Protein AF-A0A7J2HNH9-F1 (afdb_monomer_lite)

Foldseek 3Di:
DVVVVVVVVVVVVLVVLLVDQKAQEFEPVVRDTFFIFDDWDWDQDPVLRDTFIKTWGAGPVRHIDIATQWDQDPPPRDIDGQFQDDDSHYTYGQAQDPDRPPRDPVRGDHDDDPVNVVVVVVVVVVVVVVVVVVVVVVVVVVVVVVVVVVVVVVVVVVVVVVVVVVVVVVVVVVVVVVVVVVVVVVVVVVVVVVVVVVVVVVVVVVVVVVVVVVVVVVVDDPVVVVVVVVVVVVVVVVVCVVVVNPPDDDDDDPVNVVVVVVVVVVVVVVVVVVVVVPD

pLDDT: mean 80.73, std 14.35, range [42.94, 97.19]

Sequence (279 aa):
MKEIKFILSAVNTLKKLSQSPYYIFVRARGLEVVGIATKIEQRYDPGWGIMRQWVKGITLDGEKFEEPLDRKNKRTAELEDLVQMKNDLIIVTARNSSDPDDDNDENFQYFMNPYQANEIKQQIDTVKEKDRIIHDLKKRYESAIKQRDMYYMEAESVKSELNALREKVINLSERLAEQTQRAEDYKRQLKELQIHIVREESKLDEKLKTAQQLGTLEGKDSADIIIEASKKQIEARRELDKLGLGGLTAYATKEDLERLKEEIVSALKGREKEEEESE

Radius of gyration: 75.26 Å; chains: 1; bounding box: 150×76×162 Å

Structure (mmCIF, N/CA/C/O backbone):
data_AF-A0A7J2HNH9-F1
#
_entry.id   AF-A0A7J2HNH9-F1
#
loop_
_atom_site.group_PDB
_atom_site.id
_atom_site.type_symbol
_atom_site.label_atom_id
_atom_site.label_alt_id
_atom_site.label_comp_id
_atom_site.label_asym_id
_atom_site.label_entity_id
_atom_site.label_seq_id
_atom_site.pdbx_PDB_ins_code
_atom_site.Cartn_x
_atom_site.Cartn_y
_atom_site.Cartn_z
_atom_site.occupancy
_atom_site.B_iso_or_equiv
_atom_site.auth_seq_id
_atom_site.auth_comp_id
_atom_site.auth_asym_id
_atom_site.auth_atom_id
_atom_site.pdbx_PDB_model_num
ATOM 1 N N . MET A 1 1 ? -45.193 -25.649 48.628 1.00 59.00 1 MET A N 1
ATOM 2 C CA . MET A 1 1 ? -45.937 -24.595 49.374 1.00 59.00 1 MET A CA 1
ATOM 3 C C . MET A 1 1 ? -45.043 -23.515 49.996 1.00 59.00 1 MET A C 1
ATOM 5 O O . MET A 1 1 ? -45.391 -22.351 49.857 1.00 59.00 1 MET A O 1
ATOM 9 N N . LYS A 1 2 ? -43.923 -23.840 50.670 1.00 72.25 2 LYS A N 1
ATOM 10 C CA . LYS A 1 2 ? -43.007 -22.827 51.249 1.00 72.25 2 LYS A CA 1
ATOM 11 C C . LYS A 1 2 ? -42.324 -21.947 50.188 1.00 72.25 2 LYS A C 1
ATOM 13 O O . LYS A 1 2 ? -42.315 -20.734 50.337 1.00 72.25 2 LYS A O 1
ATOM 18 N N . GLU A 1 3 ? -41.861 -22.542 49.092 1.00 75.81 3 GLU A N 1
ATOM 19 C CA . GLU A 1 3 ? -41.221 -21.825 47.973 1.00 75.81 3 GLU A CA 1
ATOM 20 C C . GLU A 1 3 ? -42.186 -20.868 47.264 1.00 75.81 3 GLU A C 1
ATOM 22 O O . GLU A 1 3 ? -41.861 -19.712 47.036 1.00 75.81 3 GLU A O 1
ATOM 27 N N . ILE A 1 4 ? -43.422 -21.307 47.011 1.00 78.94 4 ILE A N 1
ATOM 28 C CA . ILE A 1 4 ? -44.467 -20.464 46.408 1.00 78.94 4 ILE A CA 1
ATOM 29 C C . ILE A 1 4 ? -44.796 -19.268 47.317 1.00 78.94 4 ILE A C 1
ATOM 31 O O . ILE A 1 4 ? -44.939 -18.148 46.833 1.00 78.94 4 ILE A O 1
ATOM 35 N N . LYS A 1 5 ? -44.864 -19.475 48.641 1.00 79.94 5 LYS A N 1
ATOM 36 C CA . LYS A 1 5 ? -45.049 -18.378 49.608 1.00 79.94 5 LYS A CA 1
ATOM 37 C C . LYS A 1 5 ? -43.866 -17.407 49.610 1.00 79.94 5 LYS A C 1
ATOM 39 O O . LYS A 1 5 ? -44.090 -16.203 49.674 1.00 79.94 5 LYS A O 1
ATOM 44 N N . PHE A 1 6 ? -42.637 -17.913 49.511 1.00 83.81 6 PHE A N 1
ATOM 45 C CA . PHE A 1 6 ? -41.436 -17.085 49.408 1.00 83.81 6 PHE A CA 1
ATOM 46 C C . PHE A 1 6 ? -41.441 -16.237 48.130 1.00 83.81 6 PHE A C 1
ATOM 48 O O . PHE A 1 6 ? -41.283 -15.023 48.212 1.00 83.81 6 PHE A O 1
ATOM 55 N N . ILE A 1 7 ? -41.724 -16.842 46.972 1.00 82.31 7 ILE A N 1
ATOM 56 C CA . ILE A 1 7 ? -41.803 -16.140 45.681 1.00 82.31 7 ILE A CA 1
ATOM 57 C C . ILE A 1 7 ? -42.887 -15.056 45.715 1.00 82.31 7 ILE A C 1
ATOM 59 O O . ILE A 1 7 ? -42.626 -13.912 45.354 1.00 82.31 7 ILE A O 1
ATOM 63 N N . LEU A 1 8 ? -44.090 -15.375 46.202 1.00 82.94 8 LEU A N 1
ATOM 64 C CA . LEU A 1 8 ? -45.181 -14.399 46.313 1.00 82.94 8 LEU A CA 1
ATOM 65 C C . LEU A 1 8 ? -44.839 -13.250 47.272 1.00 82.94 8 LEU A C 1
ATOM 67 O O . LEU A 1 8 ? -45.171 -12.097 46.997 1.00 82.94 8 LEU A O 1
ATOM 71 N N . SER A 1 9 ? -44.148 -13.548 48.376 1.00 84.25 9 SER A N 1
ATOM 72 C CA . SER A 1 9 ? -43.649 -12.527 49.299 1.00 84.25 9 SER A CA 1
ATOM 73 C C . SER A 1 9 ? -42.610 -11.631 48.627 1.00 84.25 9 SER A C 1
ATOM 75 O O . SER A 1 9 ? -42.719 -10.413 48.721 1.00 84.25 9 SER A O 1
ATOM 77 N N . ALA A 1 10 ? -41.641 -12.209 47.913 1.00 79.69 10 ALA A N 1
ATOM 78 C CA . ALA A 1 10 ? -40.601 -11.466 47.208 1.00 79.69 10 ALA A CA 1
ATOM 79 C C . ALA A 1 10 ? -41.191 -10.545 46.130 1.00 79.69 10 ALA A C 1
ATOM 81 O O . ALA A 1 10 ? -40.852 -9.367 46.079 1.00 79.69 10 ALA A O 1
ATOM 82 N N . VAL A 1 11 ? -42.145 -11.037 45.331 1.00 83.38 11 VAL A N 1
ATOM 83 C CA . VAL A 1 11 ? -42.846 -10.234 44.314 1.00 83.38 11 VAL A CA 1
ATOM 84 C C . VAL A 1 11 ? -43.593 -9.059 44.946 1.00 83.38 11 VAL A C 1
ATOM 86 O O . VAL A 1 11 ? -43.524 -7.940 44.438 1.00 83.38 11 VAL A O 1
ATOM 89 N N . ASN A 1 12 ? -44.287 -9.280 46.065 1.00 83.75 12 ASN A N 1
ATOM 90 C CA . ASN A 1 12 ? -44.980 -8.203 46.773 1.00 83.75 12 ASN A CA 1
ATOM 91 C C . ASN A 1 12 ? -44.008 -7.169 47.352 1.00 83.75 12 ASN A C 1
ATOM 93 O O . ASN A 1 12 ? -44.298 -5.975 47.300 1.00 83.75 12 ASN A O 1
ATOM 97 N N . THR A 1 13 ? -42.860 -7.600 47.877 1.00 80.75 13 THR A N 1
ATOM 98 C CA . THR A 1 13 ? -41.818 -6.688 48.362 1.00 80.75 13 THR A CA 1
ATOM 99 C C . THR A 1 13 ? -41.221 -5.874 47.216 1.00 80.75 13 THR A C 1
ATOM 101 O O . THR A 1 13 ? -41.136 -4.657 47.333 1.00 80.75 13 THR A O 1
ATOM 104 N N . LEU A 1 14 ? -40.900 -6.503 46.081 1.00 77.50 14 LEU A N 1
ATOM 105 C CA . LEU A 1 14 ? -40.363 -5.819 44.898 1.00 77.50 14 LEU A CA 1
ATOM 106 C C . LEU A 1 14 ? -41.346 -4.787 44.328 1.00 77.50 14 LEU A C 1
ATOM 108 O O . LEU A 1 14 ? -40.932 -3.681 43.999 1.00 77.50 14 LEU A O 1
ATOM 112 N N . LYS A 1 15 ? -42.650 -5.098 44.289 1.00 80.00 15 LYS A N 1
ATOM 113 C CA . LYS A 1 15 ? -43.696 -4.141 43.877 1.00 80.00 15 LYS A CA 1
ATOM 114 C C . LYS A 1 15 ? -43.817 -2.934 44.806 1.00 80.00 15 LYS A C 1
ATOM 116 O O . LYS A 1 15 ? -44.136 -1.841 44.354 1.00 80.00 15 LYS A O 1
ATOM 121 N N . LYS A 1 16 ? -43.603 -3.123 46.110 1.00 79.75 16 LYS A N 1
ATOM 122 C CA . LYS A 1 16 ? -43.562 -2.004 47.065 1.00 79.75 16 LYS A CA 1
ATOM 123 C C . LYS A 1 16 ? -42.291 -1.179 46.885 1.00 79.75 16 LYS A C 1
ATOM 125 O O . LYS A 1 16 ? -42.339 0.041 46.984 1.00 79.75 16 LYS A O 1
ATOM 130 N N . LEU A 1 17 ? -41.173 -1.838 46.589 1.00 76.00 17 LEU A N 1
ATOM 131 C CA . LEU A 1 17 ? -39.888 -1.182 46.375 1.00 76.00 17 LEU A CA 1
ATOM 132 C C . LEU A 1 17 ? -39.874 -0.364 45.074 1.00 76.00 17 LEU A C 1
ATOM 134 O O . LEU A 1 17 ? -39.341 0.737 45.075 1.00 76.00 17 LEU A O 1
ATOM 138 N N . SER A 1 18 ? -40.555 -0.815 44.016 1.00 72.81 18 SER A N 1
ATOM 139 C CA . SER A 1 18 ? -40.696 -0.054 42.760 1.00 72.81 18 SER A CA 1
ATOM 140 C C . SER A 1 18 ? -41.560 1.206 42.894 1.00 72.81 18 SER A C 1
ATOM 142 O O . SER A 1 18 ? -41.605 2.020 41.985 1.00 72.81 18 SER A O 1
ATOM 144 N N . GLN A 1 19 ? -42.300 1.349 43.998 1.00 78.69 19 GLN A N 1
ATOM 145 C CA . GLN A 1 19 ? -43.045 2.568 44.340 1.00 78.69 19 GLN A CA 1
ATOM 146 C C . GLN A 1 19 ? -42.260 3.474 45.302 1.00 78.69 19 GLN A C 1
ATOM 148 O O . GLN A 1 19 ? -42.723 4.560 45.647 1.00 78.69 19 GLN A O 1
ATOM 153 N N . SER A 1 20 ? -41.099 3.016 45.772 1.00 77.00 20 SER A N 1
ATOM 154 C CA . SER A 1 20 ? -40.226 3.764 46.668 1.00 77.00 20 SER A CA 1
ATOM 155 C C . SER A 1 20 ? -39.256 4.638 45.862 1.00 77.00 20 SER A C 1
ATOM 157 O O . SER A 1 20 ? -38.949 4.312 44.720 1.00 77.00 20 SER A O 1
ATOM 159 N N . PRO A 1 21 ? -38.729 5.735 46.433 1.00 81.56 21 PRO A N 1
ATOM 160 C CA . PRO A 1 21 ? -37.753 6.589 45.749 1.00 81.56 21 PRO A CA 1
ATOM 161 C C . PRO A 1 21 ? -36.351 5.956 45.650 1.00 81.56 21 PRO A C 1
ATOM 163 O O . PRO A 1 21 ? -35.397 6.636 45.272 1.00 81.56 21 PRO A O 1
ATOM 166 N N . TYR A 1 22 ? -36.206 4.691 46.049 1.00 88.25 22 TYR A N 1
ATOM 167 C CA . TYR A 1 22 ? -34.937 3.987 46.152 1.00 88.25 22 TYR A CA 1
ATOM 168 C C . TYR A 1 22 ? -34.729 3.046 44.973 1.00 88.25 22 TYR A C 1
ATOM 170 O O . TYR A 1 22 ? -35.667 2.404 44.509 1.00 88.25 22 TYR A O 1
ATOM 178 N N . TYR A 1 23 ? -33.475 2.913 44.548 1.00 90.25 23 TYR A N 1
ATOM 179 C CA . TYR A 1 23 ? -33.098 2.027 43.451 1.00 90.25 23 TYR A CA 1
ATOM 180 C C . TYR A 1 23 ? -32.204 0.904 43.965 1.00 90.25 23 TYR A C 1
ATOM 182 O O . TYR A 1 23 ? -31.315 1.128 44.783 1.00 90.25 23 TYR A O 1
ATOM 190 N N . ILE A 1 24 ? -32.397 -0.305 43.456 1.00 90.50 24 ILE A N 1
ATOM 191 C CA . ILE A 1 24 ? -31.439 -1.395 43.601 1.00 90.50 24 ILE A CA 1
ATOM 192 C C . ILE A 1 24 ? -30.253 -1.068 42.698 1.00 90.50 24 ILE A C 1
ATOM 194 O O . ILE A 1 24 ? -30.411 -0.859 41.495 1.00 90.50 24 ILE A O 1
ATOM 198 N N . PHE A 1 25 ? -29.070 -1.004 43.287 1.00 91.38 25 PHE A N 1
ATOM 199 C CA . PHE A 1 25 ? -27.841 -0.685 42.585 1.00 91.38 25 PHE A CA 1
ATOM 200 C C . PHE A 1 25 ? -27.118 -1.978 42.207 1.00 91.38 25 PHE A C 1
ATOM 202 O O . PHE A 1 25 ? -26.802 -2.796 43.075 1.00 91.38 25 PHE A O 1
ATOM 209 N N . VAL A 1 26 ? -26.914 -2.184 40.907 1.00 91.12 26 VAL A N 1
ATOM 210 C CA . VAL A 1 26 ? -26.451 -3.449 40.325 1.00 91.12 26 VAL A CA 1
ATOM 211 C C . VAL A 1 26 ? -25.257 -3.204 39.408 1.00 91.12 26 VAL A C 1
ATOM 213 O O . VAL A 1 26 ? -25.264 -2.268 38.611 1.00 91.12 26 VAL A O 1
ATOM 216 N N . ARG A 1 27 ? -24.253 -4.080 39.468 1.00 89.56 27 ARG A N 1
ATOM 217 C CA . ARG A 1 27 ? -23.140 -4.101 38.510 1.00 89.56 27 ARG A CA 1
ATOM 218 C C . ARG A 1 27 ? -23.468 -4.974 37.312 1.00 89.56 27 ARG A C 1
ATOM 220 O O . ARG A 1 27 ? -24.065 -6.041 37.445 1.00 89.56 27 ARG A O 1
ATOM 227 N N . ALA A 1 28 ? -23.042 -4.545 36.131 1.00 85.25 28 ALA A N 1
ATOM 228 C CA . ALA A 1 28 ? -23.272 -5.274 34.890 1.00 85.25 28 ALA A CA 1
ATOM 229 C C . ALA A 1 28 ? -22.644 -6.674 34.893 1.00 85.25 28 ALA A C 1
ATOM 231 O O . ALA A 1 28 ? -23.275 -7.644 34.463 1.00 85.25 28 ALA A O 1
ATOM 232 N N . ARG A 1 29 ? -21.420 -6.809 35.410 1.00 82.06 29 ARG A N 1
ATOM 233 C CA . ARG A 1 29 ? -20.739 -8.102 35.480 1.00 82.06 29 ARG A CA 1
ATOM 234 C C . ARG A 1 29 ? -21.381 -8.994 36.535 1.00 82.06 29 ARG A C 1
ATOM 236 O O . ARG A 1 29 ? -21.393 -8.680 37.717 1.00 82.06 29 ARG A O 1
ATOM 243 N N . GLY A 1 30 ? -21.916 -10.128 36.087 1.00 76.44 30 GLY A N 1
ATOM 244 C CA . GLY A 1 30 ? -22.550 -11.115 36.964 1.00 76.44 30 GLY A CA 1
ATOM 245 C C . GLY A 1 30 ? -23.898 -10.687 37.555 1.00 76.44 30 GLY A C 1
ATOM 246 O O . GLY A 1 30 ? -24.460 -11.463 38.322 1.00 76.44 30 GLY A O 1
ATOM 247 N N . LEU A 1 31 ? -24.426 -9.508 37.185 1.00 84.56 31 LEU A N 1
ATOM 248 C CA . LEU A 1 31 ? -25.644 -8.922 37.765 1.00 84.56 31 LEU A CA 1
ATOM 249 C C . LEU A 1 31 ? -25.586 -8.856 39.300 1.00 84.56 31 LEU A C 1
ATOM 251 O O . LEU A 1 31 ? -26.561 -9.152 39.993 1.00 84.56 31 LEU A O 1
ATOM 255 N N . GLU A 1 32 ? -24.417 -8.491 39.826 1.00 86.75 32 GLU A N 1
ATOM 256 C CA . GLU A 1 32 ? -24.170 -8.426 41.261 1.00 86.75 32 GLU A CA 1
ATOM 257 C C . GLU A 1 32 ? -24.916 -7.244 41.888 1.00 86.75 32 GLU A C 1
ATOM 259 O O . GLU A 1 32 ? -24.794 -6.098 41.446 1.00 86.75 32 GLU A O 1
ATOM 264 N N . VAL A 1 33 ? -25.689 -7.520 42.938 1.00 88.88 33 VAL A N 1
ATOM 265 C CA . VAL A 1 33 ? -26.386 -6.487 43.706 1.00 88.88 33 VAL A CA 1
ATOM 266 C C . VAL A 1 33 ? -25.413 -5.890 44.715 1.00 88.88 33 VAL A C 1
ATOM 268 O O . VAL A 1 33 ? -24.977 -6.572 45.634 1.00 88.88 33 VAL A O 1
ATOM 271 N N . VAL A 1 34 ? -25.116 -4.603 44.569 1.00 88.25 34 VAL A N 1
ATOM 272 C CA . VAL A 1 34 ? -24.220 -3.871 45.477 1.00 88.25 34 VAL A CA 1
ATOM 273 C C . VAL A 1 34 ? -24.977 -3.407 46.717 1.00 88.25 34 VAL A C 1
ATOM 275 O O . VAL A 1 34 ? -24.480 -3.486 47.840 1.00 88.25 34 VAL A O 1
ATOM 278 N N . GLY A 1 35 ? -26.200 -2.913 46.524 1.00 90.62 35 GLY A N 1
ATOM 279 C CA . GLY A 1 35 ? -26.992 -2.352 47.608 1.00 90.62 35 GLY A CA 1
ATOM 280 C C . GLY A 1 35 ? -28.189 -1.548 47.128 1.00 90.62 35 GLY A C 1
ATOM 281 O O . GLY A 1 35 ? -28.672 -1.708 46.007 1.00 90.62 35 GLY A O 1
ATOM 282 N N . ILE A 1 36 ? -28.672 -0.669 48.000 1.00 91.25 36 ILE A N 1
ATOM 283 C CA . ILE A 1 36 ? -29.803 0.221 47.748 1.00 91.25 36 ILE A CA 1
ATOM 284 C C . ILE A 1 36 ? -29.281 1.652 47.630 1.00 91.25 36 ILE A C 1
ATOM 286 O O . ILE A 1 36 ? -28.789 2.232 48.600 1.00 91.25 36 ILE A O 1
ATOM 290 N N . ALA A 1 37 ? -29.418 2.236 46.444 1.00 91.88 37 ALA A N 1
ATOM 291 C CA . ALA A 1 37 ? -29.185 3.648 46.198 1.00 91.88 37 ALA A CA 1
ATOM 292 C C . ALA A 1 37 ? -30.322 4.474 46.814 1.00 91.88 37 ALA A C 1
ATOM 294 O O . ALA A 1 37 ? -31.496 4.328 46.462 1.00 91.88 37 ALA A O 1
ATOM 295 N N . THR A 1 38 ? -29.955 5.35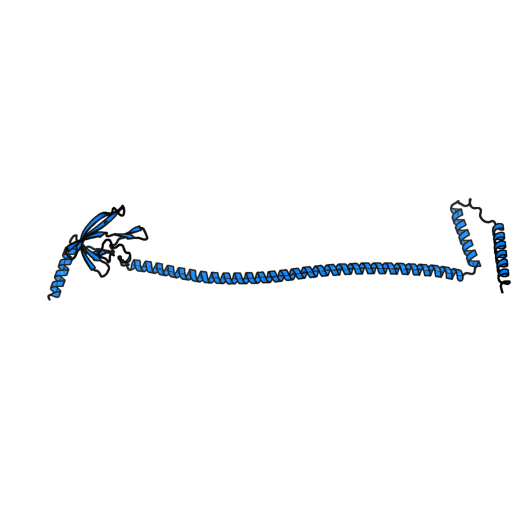3 47.744 1.00 89.12 38 THR A N 1
ATOM 296 C CA . THR A 1 38 ? -30.885 6.194 48.503 1.00 89.12 38 THR A CA 1
ATOM 297 C C . THR A 1 38 ? -30.975 7.615 47.967 1.00 89.12 38 THR A C 1
ATOM 299 O O . THR A 1 38 ? -32.014 8.259 48.116 1.00 89.12 38 THR A O 1
ATOM 302 N N . LYS A 1 39 ? -29.904 8.115 47.341 1.00 91.19 39 LYS A N 1
ATOM 303 C CA . LYS A 1 39 ? -29.841 9.470 46.794 1.00 91.19 39 LYS A CA 1
ATOM 304 C C . LYS A 1 39 ? -28.887 9.532 45.606 1.00 91.19 39 LYS A C 1
ATOM 306 O O . LYS A 1 39 ? -27.849 8.880 45.612 1.00 91.19 39 LYS A O 1
ATOM 311 N N . ILE A 1 40 ? -29.224 10.357 44.621 1.00 91.50 40 ILE A N 1
ATOM 312 C CA . ILE A 1 40 ? -28.311 10.777 43.555 1.00 91.50 40 ILE A CA 1
ATOM 313 C C . ILE A 1 40 ? -28.180 12.291 43.668 1.00 91.50 40 ILE A C 1
ATOM 315 O O . ILE A 1 40 ? -29.191 12.992 43.735 1.00 91.50 40 ILE A O 1
ATOM 319 N N . GLU A 1 41 ? -26.957 12.801 43.739 1.00 92.38 41 GLU A N 1
ATOM 320 C CA . GLU A 1 41 ? -26.700 14.234 43.861 1.00 92.38 41 GLU A CA 1
ATOM 321 C C . GLU A 1 41 ? -25.564 14.690 42.953 1.00 92.38 41 GLU A C 1
ATOM 323 O O . GLU A 1 41 ? -24.682 13.914 42.594 1.00 92.38 41 GLU A O 1
ATOM 328 N N . GLN A 1 42 ? -25.598 15.965 42.570 1.00 90.50 42 GLN A N 1
ATOM 329 C CA . GLN A 1 42 ? -24.487 16.574 41.857 1.00 90.50 42 GLN A CA 1
ATOM 330 C C . GLN A 1 42 ? -23.488 17.135 42.860 1.00 90.50 42 GLN A C 1
ATOM 332 O O . GLN A 1 42 ? -23.832 17.987 43.681 1.00 90.50 42 GLN A O 1
ATOM 337 N N . ARG A 1 43 ? -22.247 16.664 42.775 1.00 90.75 43 ARG A N 1
ATOM 338 C CA . ARG A 1 43 ? -21.144 17.076 43.640 1.00 90.75 43 ARG A CA 1
ATOM 339 C C . ARG A 1 43 ? -20.021 17.638 42.779 1.00 90.75 43 ARG A C 1
ATOM 341 O O . ARG A 1 43 ? -19.662 17.052 41.760 1.00 90.75 43 ARG A O 1
ATOM 348 N N . TYR A 1 44 ? -19.478 18.779 43.192 1.00 88.00 44 TYR A N 1
ATOM 349 C CA . TYR A 1 44 ? -18.289 19.339 42.560 1.00 88.00 44 TYR A CA 1
ATOM 350 C C . TYR A 1 44 ? -17.079 18.472 42.894 1.00 88.00 44 TYR A C 1
ATOM 352 O O . TYR A 1 44 ? -16.827 18.203 44.072 1.00 88.00 44 TYR A O 1
ATOM 360 N N . ASP A 1 45 ? -16.344 18.055 41.869 1.00 84.00 45 ASP A N 1
ATOM 361 C CA . ASP A 1 45 ? -15.095 17.317 42.006 1.00 84.00 45 ASP A CA 1
ATOM 362 C C . ASP A 1 45 ? -13.910 18.281 41.815 1.00 84.00 45 ASP A C 1
ATOM 364 O O . ASP A 1 45 ? -13.643 18.711 40.685 1.00 84.00 45 ASP A O 1
ATOM 368 N N . PRO A 1 46 ? -13.188 18.653 42.894 1.00 81.81 46 PRO A N 1
ATOM 369 C CA . PRO A 1 46 ? -12.067 19.584 42.810 1.00 81.81 46 PRO A CA 1
ATOM 370 C C . PRO A 1 46 ? -10.908 19.059 41.966 1.00 81.81 46 PRO A C 1
ATOM 372 O O . PRO A 1 46 ? -10.165 19.863 41.408 1.00 81.81 46 PRO A O 1
ATOM 375 N N . GLY A 1 47 ? -10.746 17.735 41.868 1.00 79.44 47 GLY A N 1
ATOM 376 C CA . GLY A 1 47 ? -9.677 17.138 41.078 1.00 79.44 47 GLY A CA 1
ATOM 377 C C . GLY A 1 47 ? -9.873 17.378 39.585 1.00 79.44 47 GLY A C 1
ATOM 378 O O . GLY A 1 47 ? -8.896 17.467 38.841 1.00 79.44 47 GLY A O 1
ATOM 379 N N . TRP A 1 48 ? -11.127 17.471 39.134 1.00 74.06 48 TRP A N 1
ATOM 380 C CA . TRP A 1 48 ? -11.475 17.539 37.711 1.00 74.06 48 TRP A CA 1
ATOM 381 C C . TRP A 1 48 ? -12.099 18.876 37.295 1.00 74.06 48 TRP A C 1
ATOM 383 O O . TRP A 1 48 ? -12.206 19.143 36.100 1.00 74.06 48 TRP A O 1
ATOM 393 N N . GLY A 1 49 ? -12.479 19.728 38.250 1.00 82.44 49 GLY A N 1
ATOM 394 C CA . GLY A 1 49 ? -13.010 21.065 37.981 1.00 82.44 49 GLY A CA 1
ATOM 395 C C . GLY A 1 49 ? -14.443 21.079 37.441 1.00 82.44 49 GLY A C 1
ATOM 396 O O . GLY A 1 49 ? -14.844 22.044 36.793 1.00 82.44 49 GLY A O 1
ATOM 397 N N . ILE A 1 50 ? -15.209 20.007 37.663 1.00 85.31 50 ILE A N 1
ATOM 398 C CA . ILE A 1 50 ? -16.539 19.798 37.072 1.00 85.31 50 ILE A CA 1
ATOM 399 C C . ILE A 1 50 ? -17.544 19.276 38.105 1.00 85.31 50 ILE A C 1
ATOM 401 O O . ILE A 1 50 ? -17.176 18.687 39.122 1.00 85.31 50 ILE A O 1
ATOM 405 N N . ME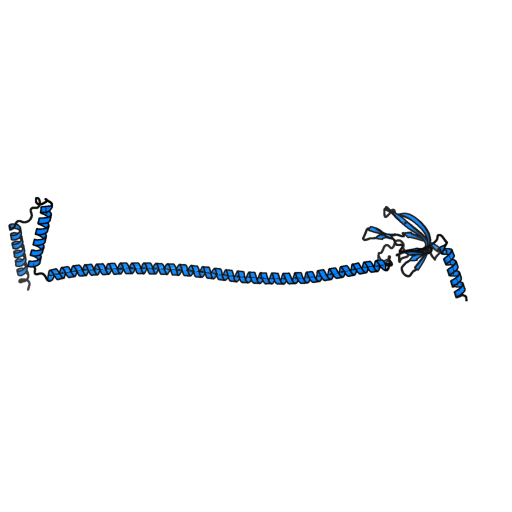T A 1 51 ? -18.832 19.487 37.832 1.00 88.25 51 MET A N 1
ATOM 406 C CA . MET A 1 51 ? -19.926 18.879 38.593 1.00 88.25 51 MET A CA 1
ATOM 407 C C . MET A 1 51 ? -20.174 17.463 38.078 1.00 88.25 51 MET A C 1
ATOM 409 O O . MET A 1 51 ? -20.454 17.285 36.895 1.00 88.25 51 MET A O 1
ATOM 413 N N . ARG A 1 52 ? -20.101 16.474 38.968 1.00 88.19 52 ARG A N 1
ATOM 414 C CA . ARG A 1 52 ? -20.312 15.054 38.655 1.00 88.19 52 ARG A CA 1
ATOM 415 C C . ARG A 1 52 ? -21.557 14.532 39.345 1.00 88.19 52 ARG A C 1
ATOM 417 O O . ARG A 1 52 ? -21.935 15.038 40.406 1.00 88.19 52 ARG A O 1
ATOM 424 N N . GLN A 1 53 ? -22.189 13.517 38.767 1.00 90.94 53 GLN A N 1
ATOM 425 C CA . GLN A 1 53 ? -23.284 12.815 39.435 1.00 90.94 53 GLN A CA 1
ATOM 426 C C . GLN A 1 53 ? -22.726 11.722 40.339 1.00 90.94 53 GLN A C 1
ATOM 428 O O . GLN A 1 53 ? -21.982 10.859 39.888 1.00 90.94 53 GLN A O 1
ATOM 433 N N . TRP A 1 54 ? -23.115 11.748 41.609 1.00 91.88 54 TRP A N 1
ATOM 434 C CA . TRP A 1 54 ? -22.726 10.758 42.605 1.00 91.88 54 TRP A CA 1
ATOM 435 C C . TRP A 1 54 ? -23.957 10.036 43.126 1.00 91.88 54 TRP A C 1
ATOM 437 O O . TRP A 1 54 ? -24.982 10.659 43.422 1.00 91.88 54 TRP A O 1
ATOM 447 N N . VAL A 1 55 ? -23.851 8.719 43.260 1.00 92.88 55 VAL A N 1
ATOM 448 C CA . VAL A 1 55 ? -24.851 7.897 43.934 1.00 92.88 55 VAL A CA 1
ATOM 449 C C . VAL A 1 55 ? -24.418 7.648 45.369 1.00 92.88 55 VAL A C 1
ATOM 451 O O . VAL A 1 55 ? -23.248 7.412 45.650 1.00 92.88 55 VAL A O 1
ATOM 454 N N . LYS A 1 56 ? -25.382 7.710 46.285 1.00 93.00 56 LYS A N 1
ATOM 455 C CA . LYS A 1 56 ? -25.222 7.395 47.702 1.00 93.00 56 LYS A CA 1
ATOM 456 C C . LYS A 1 56 ? -26.201 6.312 48.084 1.00 93.00 56 LYS A C 1
ATOM 458 O O . LYS A 1 56 ? -27.378 6.375 47.716 1.00 93.00 56 LYS A O 1
ATOM 463 N N . GLY A 1 57 ? -25.748 5.345 48.863 1.00 92.19 57 GLY A N 1
ATOM 464 C CA . GLY A 1 57 ? -26.566 4.201 49.216 1.00 92.19 57 GLY A CA 1
ATOM 465 C C . GLY A 1 57 ? -26.065 3.432 50.421 1.00 92.19 57 GLY A C 1
ATOM 466 O O . GLY A 1 57 ? -25.146 3.852 51.124 1.00 92.19 57 GLY A O 1
ATOM 467 N N . ILE A 1 58 ? -26.734 2.312 50.661 1.00 90.62 58 ILE A N 1
ATOM 468 C CA . ILE A 1 58 ? -26.403 1.353 51.710 1.00 90.62 58 ILE A CA 1
ATOM 469 C C . ILE A 1 58 ? -26.146 0.006 51.035 1.00 90.62 58 ILE A C 1
ATOM 471 O O . ILE A 1 58 ? -26.964 -0.431 50.223 1.00 90.62 58 ILE A O 1
ATOM 475 N N . THR A 1 59 ? -25.011 -0.622 51.328 1.00 89.56 59 THR A N 1
ATOM 476 C CA . THR A 1 59 ? -24.635 -1.944 50.816 1.00 89.56 59 THR A CA 1
ATOM 477 C C . THR A 1 59 ? -25.506 -3.036 51.437 1.00 89.56 59 THR A C 1
ATOM 479 O O . THR A 1 59 ? -26.249 -2.797 52.392 1.00 89.56 59 THR A O 1
ATOM 482 N N . LEU A 1 60 ? -25.426 -4.260 50.911 1.00 86.06 60 LEU A N 1
ATOM 483 C CA . LEU A 1 60 ? -26.133 -5.408 51.495 1.00 86.06 60 LEU A CA 1
ATOM 484 C C . LEU A 1 60 ? -25.711 -5.703 52.947 1.00 86.06 60 LEU A C 1
ATOM 486 O O . LEU A 1 60 ? -26.534 -6.178 53.729 1.00 86.06 60 LEU A O 1
ATOM 490 N N . ASP A 1 61 ? -24.478 -5.350 53.315 1.00 86.31 61 ASP A N 1
ATOM 491 C CA . ASP A 1 61 ? -23.925 -5.511 54.666 1.00 86.31 61 ASP A CA 1
ATOM 492 C C . ASP A 1 61 ? -24.300 -4.361 55.621 1.00 86.31 61 ASP A C 1
ATOM 494 O O . ASP A 1 61 ? -23.963 -4.384 56.804 1.00 86.31 61 ASP A O 1
ATOM 498 N N . GLY A 1 62 ? -25.029 -3.350 55.132 1.00 84.12 62 GLY A N 1
ATOM 499 C CA . GLY A 1 62 ? -25.473 -2.202 55.926 1.00 84.12 62 GLY A CA 1
ATOM 500 C C . GLY A 1 62 ? -24.470 -1.046 55.998 1.00 84.12 62 GLY A C 1
ATOM 501 O O . GLY A 1 62 ? -24.734 -0.052 56.680 1.00 84.12 62 GLY A O 1
ATOM 502 N N . GLU A 1 63 ? -23.347 -1.134 55.287 1.00 89.56 63 GLU A N 1
ATOM 503 C CA . GLU A 1 63 ? -22.366 -0.052 55.185 1.00 89.56 63 GLU A CA 1
ATOM 504 C C . GLU A 1 63 ? -22.826 1.017 54.190 1.00 89.56 63 GLU A C 1
ATOM 506 O O . GLU A 1 63 ? -23.614 0.759 53.283 1.00 89.56 63 GLU A O 1
ATOM 511 N N . LYS A 1 64 ? -22.353 2.255 54.347 1.00 90.00 64 LYS A N 1
ATOM 512 C CA . LYS A 1 64 ? -22.666 3.326 53.392 1.00 90.00 64 LYS A CA 1
ATOM 513 C C . LYS A 1 64 ? -21.694 3.267 52.222 1.00 90.00 64 LYS A C 1
ATOM 515 O O . LYS A 1 64 ? -20.494 3.163 52.450 1.00 90.00 64 LYS A O 1
ATOM 520 N N . PHE A 1 65 ? -22.199 3.433 51.003 1.00 89.50 65 PHE A N 1
ATOM 521 C CA . PHE A 1 65 ? -21.367 3.609 49.814 1.00 89.50 65 PHE A CA 1
ATOM 522 C C . PHE A 1 65 ? -21.685 4.929 49.107 1.00 89.50 65 PHE A C 1
ATOM 524 O O . PHE A 1 65 ? -22.822 5.417 49.139 1.00 89.50 65 PHE A O 1
ATOM 531 N N . GLU A 1 66 ? -20.663 5.504 48.482 1.00 90.69 66 GLU A N 1
ATOM 532 C CA . GLU A 1 66 ? -20.748 6.690 47.637 1.00 90.69 66 GLU A CA 1
ATOM 533 C C . GLU A 1 66 ? -19.805 6.498 46.445 1.00 90.69 66 GLU A C 1
ATOM 535 O O . GLU A 1 66 ? -18.620 6.241 46.641 1.00 90.69 66 GLU A O 1
ATOM 540 N N . GLU A 1 67 ? -20.321 6.610 45.221 1.00 90.50 67 GLU A N 1
ATOM 541 C CA . GLU A 1 67 ? -19.517 6.460 44.002 1.00 90.50 67 GLU A CA 1
ATOM 542 C C . GLU A 1 67 ? -20.013 7.379 42.874 1.00 90.50 67 GLU A C 1
ATOM 544 O O . GLU A 1 67 ? -21.199 7.737 42.842 1.00 90.50 67 GLU A O 1
ATOM 549 N N . PRO A 1 68 ? -19.132 7.799 41.951 1.00 90.56 68 PRO A N 1
ATOM 550 C CA . PRO A 1 68 ? -19.543 8.575 40.794 1.00 90.56 68 PRO A CA 1
ATOM 551 C C . PRO A 1 68 ? -20.240 7.687 39.752 1.00 90.56 68 PRO A C 1
ATOM 553 O O . PRO A 1 68 ? -19.850 6.544 39.520 1.00 90.56 68 PRO A O 1
ATOM 556 N N . LEU A 1 69 ? -21.258 8.240 39.092 1.00 91.12 69 LEU A N 1
ATOM 557 C CA . LEU A 1 69 ? -22.007 7.593 38.005 1.00 91.12 69 LEU A CA 1
ATOM 558 C C . LEU A 1 69 ? -21.399 7.846 36.620 1.00 91.12 69 LEU A C 1
ATOM 560 O O . LEU A 1 69 ? -21.932 7.395 35.614 1.00 91.12 69 LEU A O 1
ATOM 564 N N . ASP A 1 70 ? -20.284 8.560 36.570 1.00 89.56 70 ASP A N 1
ATOM 565 C CA . ASP A 1 70 ? -19.528 8.872 35.371 1.00 89.56 70 ASP A CA 1
ATOM 566 C C . ASP A 1 70 ? -18.050 8.513 35.579 1.00 89.56 70 ASP A C 1
ATOM 568 O O . ASP A 1 70 ? -17.550 8.443 36.706 1.00 89.56 70 ASP A O 1
ATOM 572 N N . ARG A 1 71 ? -17.326 8.294 34.483 1.00 86.50 71 ARG A N 1
ATOM 573 C CA . ARG A 1 71 ? -15.862 8.198 34.492 1.00 86.50 71 ARG A CA 1
ATOM 574 C C . ARG A 1 71 ? -15.262 9.143 33.470 1.00 86.50 71 ARG A C 1
ATOM 576 O O . ARG A 1 71 ? -15.912 9.522 32.502 1.00 86.50 71 ARG A O 1
ATOM 583 N N . LYS A 1 72 ? -13.987 9.476 33.634 1.00 82.12 72 LYS A N 1
ATOM 584 C CA . LYS A 1 72 ? -13.244 10.192 32.600 1.00 82.12 72 LYS A CA 1
ATOM 585 C C . LYS A 1 72 ? -12.623 9.195 31.634 1.00 82.12 72 LYS A C 1
ATOM 587 O O . LYS A 1 72 ? -11.808 8.361 32.025 1.00 82.12 72 LYS A O 1
ATOM 592 N N . ASN A 1 73 ? -12.961 9.304 30.358 1.00 80.88 73 ASN A N 1
ATOM 593 C CA . ASN A 1 73 ? -12.334 8.490 29.332 1.00 80.88 73 ASN A CA 1
ATOM 594 C C . ASN A 1 73 ? -10.875 8.939 29.144 1.00 80.88 73 ASN A C 1
ATOM 596 O O . ASN A 1 73 ? -10.604 10.077 28.759 1.00 80.88 73 ASN A O 1
ATOM 600 N N . LYS A 1 74 ? -9.914 8.039 29.389 1.00 81.12 74 LYS A N 1
ATOM 601 C CA . LYS A 1 74 ? -8.474 8.344 29.287 1.00 81.12 74 LYS A CA 1
ATOM 602 C C . LYS A 1 74 ? -8.038 8.756 27.878 1.00 81.12 74 LYS A C 1
ATOM 604 O O . LYS A 1 74 ? -7.036 9.449 27.737 1.00 81.12 74 LYS A O 1
ATOM 609 N N . ARG A 1 75 ? -8.766 8.332 26.837 1.00 78.81 75 ARG A N 1
ATOM 610 C CA . ARG A 1 75 ? -8.418 8.585 25.430 1.00 78.81 75 ARG A CA 1
ATOM 611 C C . ARG A 1 75 ? -9.003 9.889 24.903 1.00 78.81 75 ARG A C 1
ATOM 613 O O . ARG A 1 75 ? -8.312 10.592 24.176 1.00 78.81 75 ARG A O 1
ATOM 620 N N . THR A 1 76 ? -10.255 10.196 25.237 1.00 79.62 76 THR A N 1
ATOM 621 C CA . THR A 1 76 ? -10.955 11.391 24.726 1.00 79.62 76 THR A CA 1
ATOM 622 C C . THR A 1 76 ? -10.963 12.552 25.717 1.00 79.62 76 THR A C 1
ATOM 624 O O . THR A 1 76 ? -11.251 13.676 25.327 1.00 79.62 76 THR A O 1
ATOM 627 N N . ALA A 1 77 ? -10.617 12.301 26.985 1.00 78.62 77 ALA A N 1
ATOM 628 C CA . ALA A 1 77 ? -10.734 13.230 28.112 1.00 78.62 77 ALA A CA 1
ATOM 629 C C . ALA A 1 77 ? -12.171 13.695 28.427 1.00 78.62 77 ALA A C 1
ATOM 631 O O . ALA A 1 77 ? -12.350 14.563 29.283 1.00 78.62 77 ALA A O 1
ATOM 632 N N . GLU A 1 78 ? -13.176 13.090 27.793 1.00 82.88 78 GLU A N 1
ATOM 633 C CA . GLU A 1 78 ? -14.598 13.363 28.010 1.00 82.88 78 GLU A CA 1
ATOM 634 C C . GLU A 1 78 ? -15.169 12.514 29.153 1.00 82.88 78 GLU A C 1
ATOM 636 O O . GLU A 1 78 ? -14.601 11.483 29.529 1.00 82.88 78 GLU A O 1
ATOM 641 N N . LEU A 1 79 ? -16.300 12.958 29.710 1.00 84.06 79 LEU A N 1
ATOM 642 C CA . LEU A 1 79 ? -17.067 12.173 30.672 1.00 84.06 79 LEU A CA 1
ATOM 643 C C . LEU A 1 79 ? -17.877 11.099 29.949 1.00 84.06 79 LEU A C 1
ATOM 645 O O . LEU A 1 79 ? -18.623 11.386 29.016 1.00 84.06 79 LEU A O 1
ATOM 649 N N . GLU A 1 80 ? -17.741 9.869 30.417 1.00 85.94 80 GLU A N 1
ATOM 650 C CA . GLU A 1 80 ? -18.464 8.700 29.943 1.00 85.94 80 GLU A CA 1
ATOM 651 C C . GLU A 1 80 ? -19.442 8.252 31.033 1.00 85.94 80 GLU A C 1
ATOM 653 O O . GLU A 1 80 ? -19.051 8.085 32.191 1.00 85.94 80 GLU A O 1
ATOM 658 N N . ASP A 1 81 ? -20.714 8.094 30.666 1.00 87.62 81 ASP A N 1
ATOM 659 C CA . ASP A 1 81 ? -21.762 7.640 31.581 1.00 87.62 81 ASP A CA 1
ATOM 660 C C . ASP A 1 81 ? -21.556 6.158 31.914 1.00 87.62 81 ASP A C 1
ATOM 662 O O . ASP A 1 81 ? -21.405 5.320 31.022 1.00 87.62 81 ASP A O 1
ATOM 666 N N . LEU A 1 82 ? -21.543 5.831 33.205 1.00 90.06 82 LEU A N 1
ATOM 667 C CA . LEU A 1 82 ? -21.437 4.454 33.673 1.00 90.06 82 LEU A CA 1
ATOM 668 C C . LEU A 1 82 ? -22.804 3.786 33.790 1.00 90.06 82 LEU A C 1
ATOM 670 O O . LEU A 1 82 ? -22.857 2.561 33.915 1.00 90.06 82 LEU A O 1
ATOM 674 N N . VAL A 1 83 ? -23.900 4.548 33.782 1.00 90.31 83 VAL A N 1
ATOM 675 C CA . VAL A 1 83 ? -25.257 4.015 33.884 1.00 90.31 83 VAL A CA 1
ATOM 676 C C . VAL A 1 83 ? -25.670 3.421 32.546 1.00 90.31 83 VAL A C 1
ATOM 678 O O . VAL A 1 83 ? -25.919 4.110 31.564 1.00 90.31 83 VAL A O 1
ATOM 681 N N . GLN A 1 84 ? -25.798 2.102 32.519 1.00 86.81 84 GLN A N 1
ATOM 682 C CA . GLN A 1 84 ? -26.156 1.369 31.308 1.00 86.81 84 GLN A CA 1
ATOM 683 C C . GLN A 1 84 ? -27.656 1.179 31.164 1.00 86.81 84 GLN A C 1
ATOM 685 O O . GLN A 1 84 ? -28.203 1.167 30.064 1.00 86.81 84 GLN A O 1
ATOM 690 N N . MET A 1 85 ? -28.326 0.994 32.297 1.00 87.00 85 MET A N 1
ATOM 691 C CA . MET A 1 85 ? -29.766 0.858 32.352 1.00 87.00 85 MET A CA 1
ATOM 692 C C . MET A 1 85 ? -30.261 1.480 33.645 1.00 87.00 85 MET A C 1
ATOM 694 O O . MET A 1 85 ? -29.723 1.227 34.720 1.00 87.00 85 MET A O 1
ATOM 698 N N . LYS A 1 86 ? -31.329 2.260 33.542 1.00 88.50 86 LYS A N 1
ATOM 699 C CA . LYS A 1 86 ? -32.062 2.778 34.687 1.00 88.50 86 LYS A CA 1
ATOM 700 C C . LYS A 1 86 ? -33.546 2.594 34.427 1.00 88.50 86 LYS A C 1
ATOM 702 O O . LYS A 1 86 ? -34.053 3.045 33.404 1.00 88.50 86 LYS A O 1
ATOM 707 N N . ASN A 1 87 ? -34.224 1.921 35.343 1.00 86.12 87 ASN A N 1
ATOM 708 C CA . ASN A 1 87 ? -35.680 1.834 35.372 1.00 86.12 87 ASN A CA 1
ATOM 709 C C . ASN A 1 87 ? -36.189 2.260 36.758 1.00 86.12 87 ASN A C 1
ATOM 711 O O . ASN A 1 87 ? -35.398 2.683 37.600 1.00 86.12 87 ASN A O 1
ATOM 715 N N . ASP A 1 88 ? -37.493 2.137 37.001 1.00 81.50 88 ASP A N 1
ATOM 716 C CA . ASP A 1 88 ? -38.135 2.587 38.247 1.00 81.50 88 ASP A CA 1
ATOM 717 C C . ASP A 1 88 ? -37.649 1.853 39.511 1.00 81.50 88 ASP A C 1
ATOM 719 O O . ASP A 1 88 ? -37.946 2.281 40.620 1.00 81.50 88 ASP A O 1
ATOM 723 N N . LEU A 1 89 ? -36.917 0.743 39.368 1.00 85.50 89 LEU A N 1
ATOM 724 C CA . LEU A 1 89 ? -36.482 -0.103 40.480 1.00 85.50 89 LEU A CA 1
ATOM 725 C C . LEU A 1 89 ? -34.963 -0.305 40.539 1.00 85.50 89 LEU A C 1
ATOM 727 O O . LEU A 1 89 ? -34.436 -0.535 41.620 1.00 85.50 89 LEU A O 1
ATOM 731 N N . ILE A 1 90 ? -34.258 -0.285 39.409 1.00 90.38 90 ILE A N 1
ATOM 732 C CA . ILE A 1 90 ? -32.876 -0.757 39.270 1.00 90.38 90 ILE A CA 1
ATOM 733 C C . ILE A 1 90 ? -32.047 0.269 38.498 1.00 90.38 90 ILE A C 1
ATOM 735 O O . ILE A 1 90 ? -32.474 0.785 37.463 1.00 90.38 90 ILE A O 1
ATOM 739 N N . ILE A 1 91 ? -30.825 0.494 38.976 1.00 91.56 91 ILE A N 1
ATOM 740 C CA . ILE A 1 91 ? -29.743 1.153 38.245 1.00 91.56 91 ILE A CA 1
ATOM 741 C C . ILE A 1 91 ? -28.655 0.108 38.003 1.00 91.56 91 ILE A C 1
ATOM 743 O O . ILE A 1 91 ? -28.147 -0.480 38.955 1.00 91.56 91 ILE A O 1
ATOM 747 N N . VAL A 1 92 ? -28.314 -0.120 36.735 1.00 90.75 92 VAL A N 1
ATOM 748 C CA . VAL A 1 92 ? -27.223 -1.005 36.318 1.00 90.75 92 VAL A CA 1
ATOM 749 C C . VAL A 1 92 ? -26.045 -0.162 35.853 1.00 90.75 92 VAL A C 1
ATOM 751 O O . VAL A 1 92 ? -26.198 0.635 34.924 1.00 90.75 92 VAL A O 1
ATOM 754 N N . THR A 1 93 ? -24.876 -0.357 36.462 1.00 91.69 93 THR A N 1
ATOM 755 C CA . THR A 1 93 ? -23.645 0.359 36.108 1.00 91.69 93 THR A CA 1
ATOM 756 C C . THR A 1 93 ? -22.611 -0.533 35.429 1.00 91.69 93 THR A C 1
ATOM 758 O O . THR A 1 93 ? -22.619 -1.755 35.563 1.00 91.69 93 THR A O 1
ATOM 761 N N . ALA A 1 94 ? -21.715 0.080 34.655 1.00 89.38 94 ALA A N 1
ATOM 762 C CA . ALA A 1 94 ? -20.622 -0.590 33.950 1.00 89.38 94 ALA A CA 1
ATOM 763 C C . ALA A 1 94 ? -19.453 -1.023 34.831 1.00 89.38 94 ALA A C 1
ATOM 765 O O . ALA A 1 94 ? -18.594 -1.750 34.349 1.00 89.38 94 ALA A O 1
ATOM 766 N N . ARG A 1 95 ? -19.409 -0.620 36.101 1.00 88.38 95 ARG A N 1
ATOM 767 C CA . ARG A 1 95 ? -18.309 -0.955 37.009 1.00 88.38 95 ARG A CA 1
ATOM 768 C C . ARG A 1 95 ? -18.337 -2.438 37.407 1.00 88.38 95 ARG A C 1
ATOM 770 O O . ARG A 1 95 ? -19.407 -2.995 37.644 1.00 88.38 95 ARG A O 1
ATOM 777 N N . ASN A 1 96 ? -17.163 -3.055 37.529 1.00 84.81 96 ASN A N 1
ATOM 778 C CA . ASN A 1 96 ? -16.978 -4.444 37.961 1.00 84.81 96 ASN A CA 1
ATOM 779 C C . ASN A 1 96 ? -16.536 -4.544 39.430 1.00 84.81 96 ASN A C 1
ATOM 781 O O . ASN A 1 96 ? -16.968 -5.439 40.151 1.00 84.81 96 ASN A O 1
ATOM 785 N N . SER A 1 97 ? -15.674 -3.629 39.860 1.00 81.44 97 SER A N 1
ATOM 786 C CA . SER A 1 97 ? -15.073 -3.542 41.187 1.00 81.44 97 SER A CA 1
ATOM 787 C C . SER A 1 97 ? -15.976 -2.790 42.161 1.00 81.44 97 SER A C 1
ATOM 789 O O . SER A 1 97 ? -16.768 -1.929 41.774 1.00 81.44 97 SER A O 1
ATOM 791 N N . SER A 1 98 ? -15.840 -3.113 43.445 1.00 74.19 98 SER A N 1
ATOM 792 C CA . SER A 1 98 ? -16.436 -2.353 44.546 1.00 74.19 98 SER A CA 1
ATOM 793 C C . SER A 1 98 ? -15.660 -1.121 44.945 1.00 74.19 98 SER A C 1
ATOM 795 O O . SER A 1 98 ? -16.190 -0.305 45.691 1.00 74.19 98 SER A O 1
ATOM 797 N N . ASP A 1 99 ? -14.433 -0.993 44.459 1.00 76.19 99 ASP A N 1
ATOM 798 C CA . ASP A 1 99 ? -13.630 0.191 44.679 1.00 76.19 99 ASP A CA 1
ATOM 799 C C . ASP A 1 99 ? -14.076 1.310 43.710 1.00 76.19 99 ASP A C 1
ATOM 801 O O . ASP A 1 99 ? -13.996 1.128 42.484 1.00 76.19 99 ASP A O 1
ATOM 805 N N . PRO A 1 100 ? -14.582 2.453 44.216 1.00 71.50 100 PRO A N 1
ATOM 806 C CA . PRO A 1 100 ? -14.943 3.599 43.387 1.00 71.50 100 PRO A CA 1
ATOM 807 C C . PRO A 1 100 ? -13.725 4.265 42.727 1.00 71.50 100 PRO A C 1
ATOM 809 O O . PRO A 1 100 ? -13.889 4.880 41.670 1.00 71.50 100 PRO A O 1
ATOM 812 N N . ASP A 1 101 ? -12.524 4.089 43.283 1.00 73.81 101 ASP A N 1
ATOM 813 C CA . ASP A 1 101 ? -11.286 4.709 42.798 1.00 73.81 101 ASP A CA 1
ATOM 814 C C . ASP A 1 101 ? -10.538 3.836 41.769 1.00 73.81 101 ASP A C 1
ATOM 816 O O . ASP A 1 101 ? -9.569 4.279 41.146 1.00 73.81 101 ASP A O 1
ATOM 820 N N . ASP A 1 102 ? -11.000 2.602 41.534 1.00 80.12 102 ASP A N 1
ATOM 821 C CA . ASP A 1 102 ? -10.457 1.717 40.500 1.00 80.12 102 ASP A CA 1
ATOM 822 C C . ASP A 1 102 ? -10.852 2.205 39.095 1.00 80.12 102 ASP A C 1
ATOM 824 O O . ASP A 1 102 ? -11.851 1.790 38.511 1.00 80.12 102 ASP A O 1
ATOM 828 N N . ASP A 1 103 ? -10.062 3.119 38.539 1.00 75.00 103 ASP A N 1
ATOM 829 C CA . ASP A 1 103 ? -10.245 3.685 37.196 1.00 75.00 103 ASP A CA 1
ATOM 830 C C . ASP A 1 103 ? -9.465 2.910 36.110 1.00 75.00 103 ASP A C 1
ATOM 832 O O . ASP A 1 103 ? -9.089 3.453 35.060 1.00 75.00 103 ASP A O 1
ATOM 836 N N . ASN A 1 104 ? -9.167 1.628 36.331 1.00 82.88 104 ASN A N 1
ATOM 837 C CA . ASN A 1 104 ? -8.599 0.781 35.283 1.00 82.88 104 ASN A CA 1
ATOM 838 C C . ASN A 1 104 ? -9.634 0.500 34.190 1.00 82.88 104 ASN A C 1
ATOM 840 O O . ASN A 1 104 ? -10.806 0.270 34.471 1.00 82.88 104 ASN A O 1
ATOM 844 N N . ASP A 1 105 ? -9.211 0.480 32.923 1.00 78.88 105 ASP A N 1
ATOM 845 C CA . ASP A 1 105 ? -10.148 0.269 31.808 1.00 78.88 105 ASP A CA 1
ATOM 846 C C . ASP A 1 105 ? -10.817 -1.116 31.857 1.00 78.88 105 ASP A C 1
ATOM 848 O O . ASP A 1 105 ? -11.955 -1.266 31.426 1.00 78.88 105 ASP A O 1
ATOM 852 N N . GLU A 1 106 ? -10.157 -2.108 32.461 1.00 82.62 106 GLU A N 1
ATOM 853 C CA . GLU A 1 106 ? -10.700 -3.455 32.689 1.00 82.62 106 GLU A CA 1
ATOM 854 C C . GLU A 1 106 ? -11.813 -3.494 33.752 1.00 82.62 106 GLU A C 1
ATOM 856 O O . GLU A 1 106 ? -12.587 -4.457 33.824 1.00 82.62 106 GLU A O 1
ATOM 861 N N . ASN A 1 107 ? -11.930 -2.444 34.571 1.00 84.44 107 ASN A N 1
ATOM 862 C CA . ASN A 1 107 ? -12.993 -2.326 35.559 1.00 84.44 107 ASN A CA 1
ATOM 863 C C . ASN A 1 107 ? -14.357 -2.039 34.909 1.00 84.44 107 ASN A C 1
ATOM 865 O O . ASN A 1 107 ? -15.394 -2.269 35.525 1.00 84.44 107 ASN A O 1
ATOM 869 N N . PHE A 1 108 ? -14.391 -1.568 33.661 1.00 86.25 108 PHE A N 1
ATOM 870 C CA . PHE A 1 108 ? -15.629 -1.137 33.023 1.00 86.25 108 PHE A CA 1
ATOM 871 C C . PHE A 1 108 ? -16.072 -2.115 31.934 1.00 86.25 108 PHE A C 1
ATOM 873 O O . PHE A 1 108 ? -15.362 -2.360 30.960 1.00 86.25 108 PHE A O 1
ATOM 880 N N . GLN A 1 109 ? -17.276 -2.664 32.081 1.00 85.31 109 GLN A N 1
ATOM 881 C CA . GLN A 1 109 ? -17.919 -3.531 31.103 1.00 85.31 109 GLN A CA 1
ATOM 882 C C . GLN A 1 109 ? -19.237 -2.919 30.628 1.00 85.31 109 GLN A C 1
ATOM 884 O O . GLN A 1 109 ? -20.253 -2.975 31.320 1.00 85.31 109 GLN A O 1
ATOM 889 N N . TYR A 1 110 ? -19.228 -2.398 29.405 1.00 83.00 110 TYR A N 1
ATOM 890 C CA . TYR A 1 110 ? -20.418 -1.885 28.735 1.00 83.00 110 TYR A CA 1
ATOM 891 C C . TYR A 1 110 ? -21.112 -2.995 27.935 1.00 83.00 110 TYR A C 1
ATOM 893 O O . TYR A 1 110 ? -20.496 -3.705 27.137 1.00 83.00 110 TYR A O 1
ATOM 901 N N . PHE A 1 111 ? -22.414 -3.139 28.133 1.00 79.81 111 PHE A N 1
ATOM 902 C CA . PHE A 1 111 ? -23.315 -3.885 27.284 1.00 79.81 111 PHE A CA 1
ATOM 903 C C . PHE A 1 111 ? -23.484 -3.109 25.989 1.00 79.81 111 PHE A C 1
ATOM 905 O O . PHE A 1 111 ? -23.951 -1.972 25.975 1.00 79.81 111 PHE A O 1
ATOM 912 N N . MET A 1 112 ? -23.128 -3.742 24.878 1.00 70.75 112 MET A N 1
ATOM 913 C CA . MET A 1 112 ? -23.498 -3.201 23.583 1.00 70.75 112 MET A CA 1
ATOM 914 C C . MET A 1 112 ? -24.964 -3.515 23.330 1.00 70.75 112 MET A C 1
ATOM 916 O O . MET A 1 112 ? -25.356 -4.685 23.272 1.00 70.75 112 MET A O 1
ATOM 920 N N . ASN A 1 113 ? -25.768 -2.476 23.123 1.00 73.94 113 ASN A N 1
ATOM 921 C CA . ASN A 1 113 ? -27.109 -2.679 22.599 1.00 73.94 113 ASN A CA 1
ATOM 922 C C . ASN A 1 113 ? -27.003 -3.337 21.209 1.00 73.94 113 ASN A C 1
ATOM 924 O O . ASN A 1 113 ? -26.098 -2.986 20.444 1.00 73.94 113 ASN A O 1
ATOM 928 N N . PRO A 1 114 ? -27.919 -4.250 20.825 1.00 74.56 114 PRO A N 1
ATOM 929 C CA . PRO A 1 114 ? -27.856 -4.934 19.528 1.00 74.56 114 PRO A CA 1
ATOM 930 C C . PRO A 1 114 ? -27.706 -3.988 18.326 1.00 74.56 114 PRO A C 1
ATOM 932 O O . PRO A 1 114 ? -27.031 -4.321 17.354 1.00 74.56 114 PRO A O 1
ATOM 935 N N . TYR A 1 115 ? -28.281 -2.785 18.416 1.00 72.50 115 TYR A N 1
ATOM 936 C CA . TYR A 1 115 ? -28.118 -1.721 17.425 1.00 72.50 115 TYR A CA 1
ATOM 937 C C . TYR A 1 115 ? -26.661 -1.238 17.301 1.00 72.50 115 TYR A C 1
ATOM 939 O O . TYR A 1 115 ? -26.111 -1.228 16.203 1.00 72.50 115 TYR A O 1
ATOM 947 N N . GLN A 1 116 ? -26.013 -0.917 18.426 1.00 75.81 116 GLN A N 1
ATOM 948 C CA . GLN A 1 116 ? -24.614 -0.470 18.464 1.00 75.81 116 GLN A CA 1
ATOM 949 C C . GLN A 1 116 ? -23.663 -1.569 17.980 1.00 75.81 116 GLN A C 1
ATOM 951 O O . GLN A 1 116 ? -22.734 -1.305 17.222 1.00 75.81 116 GLN A O 1
ATOM 956 N N . ALA A 1 117 ? -23.927 -2.824 18.356 1.00 78.31 117 ALA A N 1
ATOM 957 C CA . ALA A 1 117 ? -23.148 -3.964 17.880 1.00 78.31 117 ALA A CA 1
ATOM 958 C C . ALA A 1 117 ? -23.237 -4.127 16.351 1.00 78.31 117 ALA A C 1
ATOM 960 O O . ALA A 1 117 ? -22.246 -4.468 15.704 1.00 78.31 117 ALA A O 1
ATOM 961 N N . ASN A 1 118 ? -24.408 -3.861 15.761 1.00 79.38 118 ASN A N 1
ATOM 962 C CA . ASN A 1 118 ? -24.591 -3.918 14.314 1.00 79.38 118 ASN A CA 1
ATOM 963 C C . ASN A 1 118 ? -23.850 -2.779 13.593 1.00 79.38 118 ASN A C 1
ATOM 965 O O . ASN A 1 118 ? -23.216 -3.018 12.569 1.00 79.38 118 ASN A O 1
ATOM 969 N N . GLU A 1 119 ? -23.872 -1.566 14.148 1.00 82.00 119 GLU A N 1
ATOM 970 C CA . GLU A 1 119 ? -23.124 -0.423 13.613 1.00 82.00 119 GLU A CA 1
ATOM 971 C C . GLU A 1 119 ? -21.608 -0.674 13.648 1.00 82.00 119 GLU A C 1
ATOM 973 O O . GLU A 1 119 ? -20.924 -0.530 12.635 1.00 82.00 119 GLU A O 1
ATOM 978 N N . ILE A 1 120 ? -21.085 -1.161 14.778 1.00 83.94 120 ILE A N 1
ATOM 979 C CA . ILE A 1 120 ? -19.670 -1.534 14.911 1.00 83.94 120 ILE A CA 1
ATOM 980 C C . ILE A 1 120 ? -19.305 -2.639 13.916 1.00 83.94 120 ILE A C 1
ATOM 982 O O . ILE A 1 120 ? -18.254 -2.578 13.277 1.00 83.94 120 ILE A O 1
ATOM 986 N N . LYS A 1 121 ? -20.178 -3.635 13.724 1.00 85.94 121 LYS A N 1
ATOM 987 C CA . LYS A 1 121 ? -19.963 -4.684 12.721 1.00 85.94 121 LYS A CA 1
ATOM 988 C C . LYS A 1 121 ? -19.865 -4.102 11.306 1.00 85.94 121 LYS A C 1
ATOM 990 O O . LYS A 1 121 ? -18.935 -4.453 10.586 1.00 85.94 121 LYS A O 1
ATOM 995 N N . GLN A 1 122 ? -20.763 -3.192 10.924 1.00 90.88 122 GLN A N 1
ATOM 996 C CA . GLN A 1 122 ? -20.707 -2.517 9.622 1.00 90.88 122 GLN A CA 1
ATOM 997 C C . GLN A 1 122 ? -19.411 -1.715 9.445 1.00 90.88 122 GLN A C 1
ATOM 999 O O . GLN A 1 122 ? -18.796 -1.760 8.377 1.00 90.88 122 GLN A O 1
ATOM 1004 N N . GLN A 1 123 ? -18.959 -1.021 10.493 1.00 91.19 123 GLN A N 1
ATOM 1005 C CA . GLN A 1 123 ? -17.682 -0.306 10.472 1.00 91.19 123 GLN A CA 1
ATOM 1006 C C . GLN A 1 123 ? -16.503 -1.270 10.274 1.00 91.19 123 GLN A C 1
ATOM 1008 O O . GLN A 1 123 ? -15.640 -1.017 9.434 1.00 91.19 123 GLN A O 1
ATOM 1013 N N . ILE A 1 124 ? -16.487 -2.407 10.978 1.00 92.62 124 ILE A N 1
ATOM 1014 C CA . ILE A 1 124 ? -15.458 -3.447 10.822 1.00 92.62 124 ILE A CA 1
ATOM 1015 C C . ILE A 1 124 ? -15.464 -4.027 9.402 1.00 92.62 124 ILE A C 1
ATOM 1017 O O . ILE A 1 124 ? -14.400 -4.195 8.805 1.00 92.62 124 ILE A O 1
ATOM 1021 N N . ASP A 1 125 ? -16.639 -4.326 8.849 1.00 92.12 125 ASP A N 1
ATOM 1022 C CA . ASP A 1 125 ? -16.764 -4.866 7.493 1.00 92.12 125 ASP A CA 1
ATOM 1023 C C . ASP A 1 125 ? -16.272 -3.851 6.445 1.00 92.12 125 ASP A C 1
ATOM 1025 O O . ASP A 1 125 ? -15.524 -4.217 5.537 1.00 92.12 125 ASP A O 1
ATOM 1029 N N . THR A 1 126 ? -16.568 -2.562 6.643 1.00 93.88 126 THR A N 1
ATOM 1030 C CA . THR A 1 126 ? -16.056 -1.463 5.805 1.00 93.88 126 THR A CA 1
ATOM 1031 C C . THR A 1 126 ? -14.530 -1.359 5.868 1.00 93.88 126 THR A C 1
ATOM 1033 O O . THR A 1 126 ? -13.873 -1.155 4.846 1.00 93.88 126 THR A O 1
ATOM 1036 N N . VAL A 1 127 ? -13.935 -1.496 7.057 1.00 94.62 127 VAL A N 1
ATOM 1037 C CA . VAL A 1 127 ? -12.470 -1.489 7.218 1.00 94.62 127 VAL A CA 1
ATOM 1038 C C . VAL A 1 127 ? -11.846 -2.667 6.470 1.00 94.62 127 VAL A C 1
ATOM 1040 O O . VAL A 1 127 ? -10.917 -2.470 5.691 1.00 94.62 127 VAL A O 1
ATOM 1043 N N . LYS A 1 128 ? -12.412 -3.872 6.606 1.00 93.75 128 LYS A N 1
ATOM 1044 C CA . LYS A 1 128 ? -11.935 -5.063 5.885 1.00 93.75 128 LYS A CA 1
ATOM 1045 C C . LYS A 1 128 ? -12.033 -4.917 4.369 1.00 93.75 128 LYS A C 1
ATOM 1047 O O . LYS A 1 128 ? -11.158 -5.400 3.652 1.00 93.75 128 LYS A O 1
ATOM 1052 N N . GLU A 1 129 ? -13.090 -4.286 3.865 1.00 94.62 129 GLU A N 1
ATOM 1053 C CA . GLU A 1 129 ? -13.227 -3.994 2.437 1.00 94.62 129 GLU A CA 1
ATOM 1054 C C . GLU A 1 129 ? -12.118 -3.049 1.958 1.00 94.62 129 GLU A C 1
ATOM 1056 O O . GLU A 1 129 ? -11.435 -3.342 0.974 1.00 94.62 129 GLU A O 1
ATOM 1061 N N . LYS A 1 130 ? -11.866 -1.963 2.700 1.00 94.12 130 LYS A N 1
ATOM 1062 C CA . LYS A 1 130 ? -10.773 -1.027 2.402 1.00 94.12 130 LYS A CA 1
ATOM 1063 C C . LYS A 1 130 ? -9.408 -1.711 2.423 1.00 94.12 130 LYS A C 1
ATOM 1065 O O . LYS A 1 130 ? -8.606 -1.471 1.523 1.00 94.12 130 LYS A O 1
ATOM 1070 N N . ASP A 1 131 ? -9.158 -2.601 3.378 1.00 94.81 131 ASP A N 1
ATOM 1071 C CA . ASP A 1 131 ? -7.901 -3.352 3.455 1.00 94.81 131 ASP A CA 1
ATOM 1072 C C . ASP A 1 131 ? -7.685 -4.254 2.231 1.00 94.81 131 ASP A C 1
ATOM 1074 O O . ASP A 1 131 ? -6.571 -4.327 1.706 1.00 94.81 131 ASP A O 1
ATOM 1078 N N . ARG A 1 132 ? -8.747 -4.893 1.718 1.00 95.12 132 ARG A N 1
ATOM 1079 C CA . ARG A 1 132 ? -8.680 -5.670 0.466 1.00 95.12 132 ARG A CA 1
ATOM 1080 C C . ARG A 1 132 ? -8.336 -4.783 -0.726 1.00 95.12 132 ARG A C 1
ATOM 1082 O O . ARG A 1 132 ? -7.444 -5.128 -1.496 1.00 95.12 132 ARG A O 1
ATOM 1089 N N . ILE A 1 133 ? -8.984 -3.623 -0.841 1.00 95.75 133 ILE A N 1
ATOM 1090 C CA . ILE A 1 133 ? -8.702 -2.653 -1.909 1.00 95.75 133 ILE A CA 1
ATOM 1091 C C . ILE A 1 133 ? -7.240 -2.195 -1.842 1.00 95.75 133 ILE A C 1
ATOM 1093 O O . ILE A 1 133 ? -6.551 -2.169 -2.861 1.00 95.75 133 ILE A O 1
ATOM 1097 N N . ILE A 1 134 ? -6.738 -1.871 -0.647 1.00 95.19 134 ILE A N 1
ATOM 1098 C CA . ILE A 1 134 ? -5.339 -1.475 -0.443 1.00 95.19 134 ILE A CA 1
ATOM 1099 C C . ILE A 1 134 ? -4.391 -2.603 -0.856 1.00 95.19 134 ILE A C 1
ATOM 1101 O O . ILE A 1 134 ? -3.380 -2.343 -1.512 1.00 95.19 134 ILE A O 1
ATOM 1105 N N . HIS A 1 135 ? -4.698 -3.850 -0.496 1.00 95.81 135 HIS A N 1
ATOM 1106 C CA . HIS A 1 135 ? -3.886 -5.002 -0.877 1.00 95.81 135 HIS A CA 1
ATOM 1107 C C . HIS A 1 135 ? -3.820 -5.181 -2.403 1.00 95.81 135 HIS A C 1
ATOM 1109 O O . HIS A 1 135 ? -2.729 -5.316 -2.963 1.00 95.81 135 HIS A O 1
ATOM 1115 N N . ASP A 1 136 ? -4.960 -5.094 -3.090 1.00 96.31 136 ASP A N 1
ATOM 1116 C CA . ASP A 1 136 ? -5.020 -5.191 -4.550 1.00 96.31 136 ASP A CA 1
ATOM 1117 C C . ASP A 1 136 ? -4.275 -4.040 -5.240 1.00 96.31 136 ASP A C 1
ATOM 1119 O O . ASP A 1 136 ? -3.551 -4.259 -6.217 1.00 96.31 136 ASP A O 1
ATOM 1123 N N . LEU A 1 137 ? -4.397 -2.815 -4.719 1.00 96.00 137 LEU A N 1
ATOM 1124 C CA . LEU A 1 137 ? -3.661 -1.654 -5.224 1.00 96.00 137 LEU A CA 1
ATOM 1125 C C . LEU A 1 137 ? -2.150 -1.821 -5.058 1.00 96.00 137 LEU A C 1
ATOM 1127 O O . LEU A 1 137 ? -1.409 -1.539 -6.000 1.00 96.00 137 LEU A O 1
ATOM 1131 N N . LYS A 1 138 ? -1.684 -2.333 -3.912 1.00 96.44 138 LYS A N 1
ATOM 1132 C CA . LYS A 1 138 ? -0.261 -2.643 -3.696 1.00 96.44 138 LYS A CA 1
ATOM 1133 C C . LYS A 1 138 ? 0.251 -3.653 -4.718 1.00 96.44 138 LYS A C 1
ATOM 1135 O O . LYS A 1 138 ? 1.277 -3.414 -5.347 1.00 96.44 138 LYS A O 1
ATOM 1140 N N . LYS A 1 139 ? -0.502 -4.729 -4.960 1.00 97.19 139 LYS A N 1
ATOM 1141 C CA . LYS A 1 139 ? -0.141 -5.745 -5.958 1.00 97.19 139 LYS A CA 1
ATOM 1142 C C . LYS A 1 139 ? -0.041 -5.157 -7.371 1.00 97.19 139 LYS A C 1
ATOM 1144 O O . LYS A 1 139 ? 0.909 -5.449 -8.098 1.00 97.19 139 LYS A O 1
ATOM 1149 N N . ARG A 1 140 ? -0.997 -4.305 -7.765 1.00 96.19 140 ARG A N 1
ATOM 1150 C CA . ARG A 1 140 ? -0.955 -3.599 -9.059 1.00 96.19 140 ARG A CA 1
ATOM 1151 C C . ARG A 1 140 ? 0.252 -2.668 -9.149 1.00 96.19 140 ARG A C 1
ATOM 1153 O O . ARG A 1 140 ? 0.942 -2.673 -10.165 1.00 96.19 140 ARG A O 1
ATOM 1160 N N . TYR A 1 141 ? 0.541 -1.926 -8.086 1.00 96.81 141 TYR A N 1
ATOM 1161 C CA . TYR A 1 141 ? 1.689 -1.027 -8.025 1.00 96.81 141 TYR A CA 1
ATOM 1162 C C . TYR A 1 141 ? 3.022 -1.772 -8.185 1.00 96.81 141 TYR A C 1
ATOM 1164 O O . TYR A 1 141 ? 3.840 -1.397 -9.022 1.00 96.81 141 TYR A O 1
ATOM 1172 N N . GLU A 1 142 ? 3.211 -2.885 -7.476 1.00 97.00 142 GLU A N 1
ATOM 1173 C CA . GLU A 1 142 ? 4.403 -3.729 -7.623 1.00 97.00 142 GLU A CA 1
ATOM 1174 C C . GLU A 1 142 ? 4.552 -4.288 -9.043 1.00 97.00 142 GLU A C 1
ATOM 1176 O O . GLU A 1 142 ? 5.657 -4.326 -9.587 1.00 97.00 142 GLU A O 1
ATOM 1181 N N . SER A 1 143 ? 3.446 -4.696 -9.675 1.00 96.19 143 SER A N 1
ATOM 1182 C CA . SER A 1 143 ? 3.479 -5.164 -11.065 1.00 96.19 143 SER A CA 1
ATOM 1183 C C . SER A 1 143 ? 3.882 -4.057 -12.047 1.00 96.19 143 SER A C 1
ATOM 1185 O O . SER A 1 143 ? 4.664 -4.309 -12.963 1.00 96.19 143 SER A O 1
ATOM 1187 N N . ALA A 1 144 ? 3.422 -2.824 -11.816 1.00 96.31 144 ALA A N 1
ATOM 1188 C CA . ALA A 1 144 ? 3.774 -1.671 -12.636 1.00 96.31 144 ALA A CA 1
ATOM 1189 C C . ALA A 1 144 ? 5.251 -1.281 -12.473 1.00 96.31 144 ALA A C 1
ATOM 1191 O O . ALA A 1 144 ? 5.906 -0.968 -13.464 1.00 96.31 144 ALA A O 1
ATOM 1192 N N . ILE A 1 145 ? 5.803 -1.361 -11.254 1.00 97.12 145 ILE A N 1
ATOM 1193 C CA . ILE A 1 145 ? 7.243 -1.163 -11.020 1.00 97.12 145 ILE A CA 1
ATOM 1194 C C . ILE A 1 145 ? 8.059 -2.174 -11.825 1.00 97.12 145 ILE A C 1
ATOM 1196 O O . ILE A 1 145 ? 8.967 -1.779 -12.548 1.00 97.12 145 ILE A O 1
ATOM 1200 N N . LYS A 1 146 ? 7.701 -3.462 -11.768 1.00 96.81 146 LYS A N 1
ATOM 1201 C CA . LYS A 1 146 ? 8.412 -4.506 -12.525 1.00 96.81 146 LYS A CA 1
ATOM 1202 C C . LYS A 1 146 ? 8.385 -4.252 -14.032 1.00 96.81 146 LYS A C 1
ATOM 1204 O O . LYS A 1 146 ? 9.404 -4.417 -14.693 1.00 96.81 146 LYS A O 1
ATOM 1209 N N . GLN A 1 147 ? 7.239 -3.831 -14.573 1.00 96.69 147 GLN A N 1
ATOM 1210 C CA . GLN A 1 147 ? 7.133 -3.465 -15.990 1.00 96.69 147 GLN A CA 1
ATOM 1211 C C . GLN A 1 147 ? 8.001 -2.254 -16.332 1.00 96.69 147 GLN A C 1
ATOM 1213 O O . GLN A 1 147 ? 8.718 -2.273 -17.328 1.00 96.69 147 GLN A O 1
ATOM 1218 N N . ARG A 1 148 ? 7.972 -1.214 -15.496 1.00 95.94 148 ARG A N 1
ATOM 1219 C CA . ARG A 1 148 ? 8.809 -0.024 -15.661 1.00 95.94 148 ARG A CA 1
ATOM 1220 C C . ARG A 1 148 ? 10.294 -0.392 -15.686 1.00 95.94 148 ARG A C 1
ATOM 1222 O O . ARG A 1 148 ? 11.013 0.078 -16.560 1.00 95.94 148 ARG A O 1
ATOM 1229 N N . ASP A 1 149 ? 10.741 -1.228 -14.755 1.00 96.44 149 ASP A N 1
ATOM 1230 C CA . ASP A 1 149 ? 12.142 -1.642 -14.658 1.00 96.44 149 ASP A CA 1
ATOM 1231 C C . ASP A 1 149 ? 12.568 -2.464 -15.884 1.00 96.44 149 ASP A C 1
ATOM 1233 O O . ASP A 1 149 ? 13.648 -2.236 -16.425 1.00 96.44 149 ASP A O 1
ATOM 1237 N N . MET A 1 150 ? 11.687 -3.334 -16.394 1.00 96.50 150 MET A N 1
ATOM 1238 C CA . MET A 1 150 ? 11.909 -4.050 -17.655 1.00 96.50 150 MET A CA 1
ATOM 1239 C C . MET A 1 150 ? 12.117 -3.080 -18.828 1.00 96.50 150 MET A C 1
ATOM 1241 O O . MET A 1 150 ? 13.095 -3.211 -19.562 1.00 96.50 150 MET A O 1
ATOM 1245 N N . TYR A 1 151 ? 11.247 -2.074 -18.973 1.00 96.25 151 TYR A N 1
ATOM 1246 C CA . TYR A 1 151 ? 11.383 -1.071 -20.034 1.00 96.25 151 TYR A CA 1
ATOM 1247 C C . TYR A 1 151 ? 12.643 -0.212 -19.883 1.00 96.25 151 TYR A C 1
ATOM 1249 O O . TYR A 1 151 ? 13.256 0.147 -20.887 1.00 96.25 151 TYR A O 1
ATOM 1257 N N . TYR A 1 152 ? 13.062 0.108 -18.655 1.00 96.31 152 TYR A N 1
ATOM 1258 C CA . TYR A 1 152 ? 14.326 0.811 -18.428 1.00 96.31 152 TYR A CA 1
ATOM 1259 C C . TYR A 1 152 ? 15.531 -0.017 -18.877 1.00 96.31 152 TYR A C 1
ATOM 1261 O O . TYR A 1 152 ? 16.401 0.518 -19.562 1.00 96.31 152 TYR A O 1
ATOM 1269 N N . MET A 1 153 ? 15.564 -1.311 -18.544 1.00 95.81 153 MET A N 1
ATOM 1270 C CA . MET A 1 153 ? 16.635 -2.210 -18.985 1.00 95.81 153 MET A CA 1
ATOM 1271 C C . MET A 1 153 ? 16.682 -2.337 -20.513 1.00 95.81 153 MET A C 1
ATOM 1273 O O . MET A 1 153 ? 17.758 -2.289 -21.106 1.00 95.81 153 MET A O 1
ATOM 1277 N N . GLU A 1 154 ? 15.522 -2.456 -21.162 1.00 95.94 154 GLU A N 1
ATOM 1278 C CA . GLU A 1 154 ? 15.430 -2.515 -22.623 1.00 95.94 154 GLU A CA 1
ATOM 1279 C C . GLU A 1 154 ? 15.920 -1.211 -23.272 1.00 95.94 154 GLU A C 1
ATOM 1281 O O . GLU A 1 154 ? 16.741 -1.241 -24.190 1.00 95.94 154 GLU A O 1
ATOM 1286 N N . ALA A 1 155 ? 15.503 -0.056 -22.746 1.00 95.75 155 ALA A N 1
ATOM 1287 C CA . ALA A 1 155 ? 15.961 1.245 -23.226 1.00 95.75 155 ALA A CA 1
ATOM 1288 C C . ALA A 1 155 ? 17.481 1.424 -23.070 1.00 95.75 155 ALA A C 1
ATOM 1290 O O . ALA A 1 155 ? 18.131 2.002 -23.943 1.00 95.75 155 ALA A O 1
ATOM 1291 N N . GLU A 1 156 ? 18.062 0.923 -21.979 1.00 95.75 156 GLU A N 1
ATOM 1292 C CA . GLU A 1 156 ? 19.506 0.964 -21.750 1.00 95.75 156 GLU A CA 1
ATOM 1293 C C . GLU A 1 156 ? 20.273 0.054 -22.723 1.00 95.75 156 GLU A C 1
ATOM 1295 O O . GLU A 1 156 ? 21.285 0.480 -23.287 1.00 95.75 156 GLU A O 1
ATOM 1300 N N . SER A 1 157 ? 19.742 -1.139 -23.014 1.00 96.31 157 SER A N 1
ATOM 1301 C CA . SER A 1 157 ? 20.276 -2.035 -24.049 1.00 96.31 157 SER A CA 1
ATOM 1302 C C . SER A 1 157 ? 20.267 -1.370 -25.425 1.00 96.31 157 SER A C 1
ATOM 1304 O O . SER A 1 157 ? 21.304 -1.282 -26.082 1.00 96.31 157 SER A O 1
ATOM 1306 N N . VAL A 1 158 ? 19.124 -0.811 -25.837 1.00 96.38 158 VAL A N 1
ATOM 1307 C CA . VAL A 1 158 ? 18.985 -0.123 -27.131 1.00 96.38 158 VAL A CA 1
ATOM 1308 C C . VAL A 1 158 ? 19.915 1.088 -27.214 1.00 96.38 158 VAL A C 1
ATOM 1310 O O . VAL A 1 158 ? 20.536 1.332 -28.248 1.00 96.38 158 VAL A O 1
ATOM 1313 N N . LYS A 1 159 ? 20.068 1.846 -26.123 1.00 96.31 159 LYS A N 1
ATOM 1314 C CA . LYS A 1 159 ? 21.014 2.967 -26.059 1.00 96.31 159 LYS A CA 1
ATOM 1315 C C . LYS A 1 159 ? 22.460 2.501 -26.252 1.00 96.31 159 LYS A C 1
ATOM 1317 O O . LYS A 1 159 ? 23.216 3.172 -26.957 1.00 96.31 159 LYS A O 1
ATOM 1322 N N . SER A 1 160 ? 22.840 1.374 -25.650 1.00 95.62 160 SER A N 1
ATOM 1323 C CA . SER A 1 160 ? 24.163 0.765 -25.831 1.00 95.62 160 SER A CA 1
ATOM 1324 C C . SER A 1 160 ? 24.395 0.356 -27.289 1.00 95.62 160 SER A C 1
ATOM 1326 O O . SER A 1 160 ? 25.390 0.756 -27.896 1.00 95.62 160 SER A O 1
ATOM 1328 N N . GLU A 1 161 ? 23.433 -0.343 -27.899 1.00 95.56 161 GLU A N 1
ATOM 1329 C CA . GLU A 1 161 ? 23.493 -0.737 -29.313 1.00 95.56 161 GLU A CA 1
ATOM 1330 C C . GLU A 1 161 ? 23.603 0.472 -30.248 1.00 95.56 161 GLU A C 1
ATOM 1332 O O . GLU A 1 161 ? 24.409 0.477 -31.181 1.00 95.56 161 GLU A O 1
ATOM 1337 N N . LEU A 1 162 ? 22.841 1.532 -29.974 1.00 96.19 162 LEU A N 1
ATOM 1338 C CA . LEU A 1 162 ? 22.868 2.768 -30.748 1.00 96.19 162 LEU A CA 1
ATOM 1339 C C . LEU A 1 162 ? 24.240 3.447 -30.672 1.00 96.19 162 LEU A C 1
ATOM 1341 O O . LEU A 1 162 ? 24.746 3.915 -31.693 1.00 96.19 162 LEU A O 1
ATOM 1345 N N . ASN A 1 163 ? 24.868 3.476 -29.496 1.00 96.19 163 ASN A N 1
ATOM 1346 C CA . ASN A 1 163 ? 26.223 4.004 -29.342 1.00 96.19 163 ASN A CA 1
ATOM 1347 C C . ASN A 1 163 ? 27.246 3.168 -30.124 1.00 96.19 163 ASN A C 1
ATOM 1349 O O . ASN A 1 163 ? 28.039 3.736 -30.873 1.00 96.19 163 ASN A O 1
ATOM 1353 N N . ALA A 1 164 ? 27.167 1.838 -30.048 1.00 96.44 164 ALA A N 1
ATOM 1354 C CA . ALA A 1 164 ? 28.035 0.954 -30.825 1.00 96.44 164 ALA A CA 1
ATOM 1355 C C . ALA A 1 164 ? 27.854 1.147 -32.345 1.00 96.44 164 ALA A C 1
ATOM 1357 O O . ALA A 1 164 ? 28.822 1.130 -33.108 1.00 96.44 164 ALA A O 1
ATOM 1358 N N . LEU A 1 165 ? 26.619 1.360 -32.810 1.00 95.81 165 LEU A N 1
ATOM 1359 C CA . LEU A 1 165 ? 26.340 1.682 -34.211 1.00 95.81 165 LEU A CA 1
ATOM 1360 C C . LEU A 1 165 ? 26.891 3.056 -34.605 1.00 95.81 165 LEU A C 1
ATOM 1362 O O . LEU A 1 165 ? 27.466 3.181 -35.684 1.00 95.81 165 LEU A O 1
ATOM 1366 N N . ARG A 1 166 ? 26.772 4.072 -33.741 1.00 96.00 166 ARG A N 1
ATOM 1367 C CA . ARG A 1 166 ? 27.367 5.397 -33.980 1.00 96.00 166 ARG A CA 1
ATOM 1368 C C . ARG A 1 166 ? 28.880 5.319 -34.132 1.00 96.00 166 ARG A C 1
ATOM 1370 O O . ARG A 1 166 ? 29.408 5.879 -35.087 1.00 96.00 166 ARG A O 1
ATOM 1377 N N . GLU A 1 167 ? 29.564 4.585 -33.260 1.00 96.19 167 GLU A N 1
ATOM 1378 C CA . GLU A 1 167 ? 31.011 4.365 -33.374 1.00 96.19 167 GLU A CA 1
ATOM 1379 C C . GLU A 1 167 ? 31.378 3.663 -34.686 1.00 96.19 167 GLU A C 1
ATOM 1381 O O . GLU A 1 167 ? 32.316 4.070 -35.372 1.00 96.19 167 GLU A O 1
ATOM 1386 N N . LYS A 1 168 ? 30.607 2.647 -35.101 1.00 96.44 168 LYS A N 1
ATOM 1387 C CA . LYS A 1 168 ? 30.804 1.996 -36.407 1.00 96.44 168 LYS A CA 1
ATOM 1388 C C . LYS A 1 168 ? 30.630 2.971 -37.572 1.00 96.44 168 LYS A C 1
ATOM 1390 O O . LYS A 1 168 ? 31.427 2.929 -38.504 1.00 96.44 168 LYS A O 1
ATOM 1395 N N . VAL A 1 169 ? 29.620 3.842 -37.530 1.00 96.19 169 VAL A N 1
ATOM 1396 C CA . VAL A 1 169 ? 29.388 4.856 -38.572 1.00 96.19 169 VAL A CA 1
ATOM 1397 C C . VAL A 1 169 ? 30.543 5.853 -38.639 1.00 96.19 169 VAL A C 1
ATOM 1399 O O . VAL A 1 169 ? 30.990 6.165 -39.741 1.00 96.19 169 VAL A O 1
ATOM 1402 N N . ILE A 1 170 ? 31.059 6.311 -37.496 1.00 95.94 170 ILE A N 1
ATOM 1403 C CA . ILE A 1 170 ? 32.219 7.216 -37.437 1.00 95.94 170 ILE A CA 1
ATOM 1404 C C . ILE A 1 170 ? 33.440 6.546 -38.075 1.00 95.94 170 ILE A C 1
ATOM 1406 O O . ILE A 1 170 ? 33.981 7.072 -39.044 1.00 95.94 170 ILE A O 1
ATOM 1410 N N . ASN A 1 171 ? 33.788 5.335 -37.634 1.00 96.38 171 ASN A N 1
ATOM 1411 C CA . ASN A 1 171 ? 34.921 4.579 -38.174 1.00 96.38 171 ASN A CA 1
ATOM 1412 C C . ASN A 1 171 ? 34.801 4.327 -39.689 1.00 96.38 171 ASN A C 1
ATOM 1414 O O . ASN A 1 171 ? 35.783 4.407 -40.427 1.00 96.38 171 ASN A O 1
ATOM 1418 N N . LEU A 1 172 ? 33.601 3.996 -40.178 1.00 95.44 172 LEU A N 1
ATOM 1419 C CA . LEU A 1 172 ? 33.364 3.806 -41.612 1.00 95.44 172 LEU A CA 1
ATOM 1420 C C . LEU A 1 172 ? 33.476 5.118 -42.392 1.00 95.44 172 LEU A C 1
ATOM 1422 O O . LEU A 1 172 ? 33.994 5.110 -43.507 1.00 95.44 172 LEU A O 1
ATOM 1426 N N . SER A 1 173 ? 33.027 6.229 -41.811 1.00 95.19 173 SER A N 1
ATOM 1427 C CA . SER A 1 173 ? 33.129 7.558 -42.421 1.00 95.19 173 SER A CA 1
ATOM 1428 C C . SER A 1 173 ? 34.584 8.019 -42.522 1.00 95.19 173 SER A C 1
ATOM 1430 O O . SER A 1 173 ? 34.988 8.521 -43.568 1.00 95.19 173 SER A O 1
ATOM 1432 N N . GLU A 1 174 ? 35.395 7.782 -41.488 1.00 95.94 174 GLU A N 1
ATOM 1433 C CA . GLU A 1 174 ? 36.840 8.047 -41.508 1.00 95.94 174 GLU A CA 1
ATOM 1434 C C . GLU A 1 174 ? 37.548 7.206 -42.575 1.00 95.94 174 GLU A C 1
ATOM 1436 O O . GLU A 1 174 ? 38.254 7.745 -43.427 1.00 95.94 174 GLU A O 1
ATOM 1441 N N . ARG A 1 175 ? 37.275 5.894 -42.620 1.00 95.19 175 ARG A N 1
ATOM 1442 C CA . ARG A 1 175 ? 37.809 5.008 -43.669 1.00 95.19 175 ARG A CA 1
ATOM 1443 C C . ARG A 1 175 ? 37.401 5.456 -45.070 1.00 95.19 175 ARG A C 1
ATOM 1445 O O . ARG A 1 175 ? 38.202 5.361 -45.997 1.00 95.19 175 ARG A O 1
ATOM 1452 N N . LEU A 1 176 ? 36.167 5.924 -45.246 1.00 94.44 176 LEU A N 1
ATOM 1453 C CA . LEU A 1 176 ? 35.701 6.441 -46.530 1.00 94.44 176 LEU A CA 1
ATOM 1454 C C . LEU A 1 176 ? 36.471 7.706 -46.928 1.00 94.44 176 LEU A C 1
ATOM 1456 O O . LEU A 1 176 ? 36.878 7.825 -48.084 1.00 94.44 176 LEU A O 1
ATOM 1460 N N . ALA A 1 177 ? 36.706 8.623 -45.986 1.00 94.94 177 ALA A N 1
ATOM 1461 C CA . ALA A 1 177 ? 37.494 9.828 -46.225 1.00 94.94 177 ALA A CA 1
ATOM 1462 C C . ALA A 1 177 ? 38.940 9.489 -46.627 1.00 94.94 177 ALA A C 1
ATOM 1464 O O . ALA A 1 177 ? 39.422 9.996 -47.639 1.00 94.94 177 ALA A O 1
ATOM 1465 N N . GLU A 1 178 ? 39.594 8.561 -45.920 1.00 95.31 178 GLU A N 1
ATOM 1466 C CA . GLU A 1 178 ? 40.941 8.084 -46.264 1.00 95.31 178 GLU A CA 1
ATOM 1467 C C . GLU A 1 178 ? 41.004 7.477 -47.673 1.00 95.31 178 GLU A C 1
ATOM 1469 O O . GLU A 1 178 ? 41.909 7.781 -48.452 1.00 95.31 178 GLU A O 1
ATOM 1474 N N . GLN A 1 179 ? 40.042 6.617 -48.025 1.00 94.56 179 GLN A N 1
ATOM 1475 C CA . GLN A 1 179 ? 39.988 6.001 -49.356 1.00 94.56 179 GLN A CA 1
ATOM 1476 C C . GLN A 1 179 ? 39.721 7.034 -50.452 1.00 94.56 179 GLN A C 1
ATOM 1478 O O . GLN A 1 179 ? 40.297 6.946 -51.535 1.00 94.56 179 GLN A O 1
ATOM 1483 N N . THR A 1 180 ? 38.891 8.037 -50.162 1.00 93.88 180 THR A N 1
ATOM 1484 C CA . THR A 1 180 ? 38.619 9.141 -51.089 1.00 93.88 180 THR A CA 1
ATOM 1485 C C . THR A 1 180 ? 39.886 9.957 -51.337 1.00 93.88 180 THR A C 1
ATOM 1487 O O . THR A 1 180 ? 40.227 10.207 -52.490 1.00 93.88 180 THR A O 1
ATOM 1490 N N . GLN A 1 181 ? 40.644 10.282 -50.284 1.00 94.75 181 GLN A N 1
ATOM 1491 C CA . GLN A 1 181 ? 41.922 10.984 -50.410 1.00 94.75 181 GLN A CA 1
ATOM 1492 C C . GLN A 1 181 ? 42.938 10.177 -51.232 1.00 94.75 181 GLN A C 1
ATOM 1494 O O . GLN A 1 181 ? 43.538 10.710 -52.163 1.00 94.75 181 GLN A O 1
ATOM 1499 N N . ARG A 1 182 ? 43.072 8.869 -50.971 1.00 94.50 182 ARG A N 1
ATOM 1500 C CA . ARG A 1 182 ? 43.947 7.990 -51.770 1.00 94.50 182 ARG A CA 1
ATOM 1501 C C . ARG A 1 182 ? 43.541 7.952 -53.241 1.00 94.50 182 ARG A C 1
ATOM 1503 O O . ARG A 1 182 ? 44.402 7.983 -54.116 1.00 94.50 182 ARG A O 1
ATOM 1510 N N . ALA A 1 183 ? 42.242 7.895 -53.531 1.00 94.31 183 ALA A N 1
ATOM 1511 C CA . ALA A 1 183 ? 41.744 7.925 -54.902 1.00 94.31 183 ALA A CA 1
ATOM 1512 C C . ALA A 1 183 ? 42.071 9.256 -55.603 1.00 94.31 183 ALA A C 1
ATOM 1514 O O . ALA A 1 183 ? 42.435 9.258 -56.782 1.00 94.31 183 ALA A O 1
ATOM 1515 N N . GLU A 1 184 ? 41.984 10.384 -54.892 1.00 92.94 184 GLU A N 1
ATOM 1516 C CA . GLU A 1 184 ? 42.413 11.684 -55.415 1.00 92.94 184 GLU A CA 1
ATOM 1517 C C . GLU A 1 184 ? 43.920 11.735 -55.685 1.00 92.94 184 GLU A C 1
ATOM 1519 O O . GLU A 1 184 ? 44.327 12.223 -56.743 1.00 92.94 184 GLU A O 1
ATOM 1524 N N . ASP A 1 185 ? 44.739 11.187 -54.788 1.00 94.25 185 ASP A N 1
ATOM 1525 C CA . ASP A 1 185 ? 46.190 11.109 -54.963 1.00 94.25 185 ASP A CA 1
ATOM 1526 C C . ASP A 1 185 ? 46.564 10.250 -56.180 1.00 94.25 185 ASP A C 1
ATOM 1528 O O . ASP A 1 185 ? 47.341 10.689 -57.031 1.00 94.25 185 ASP A O 1
ATOM 1532 N N . TYR A 1 186 ? 45.941 9.078 -56.354 1.00 93.44 186 TYR A N 1
ATOM 1533 C CA . TYR A 1 186 ? 46.132 8.260 -57.558 1.00 93.44 186 TYR A CA 1
ATOM 1534 C C . TYR A 1 186 ? 45.702 8.991 -58.831 1.00 93.44 186 TYR A C 1
ATOM 1536 O O . TYR A 1 186 ? 46.374 8.911 -59.861 1.00 93.44 186 TYR A O 1
ATOM 1544 N N . LYS A 1 187 ? 44.610 9.760 -58.778 1.00 93.31 187 LYS A N 1
ATOM 1545 C CA . LYS A 1 187 ? 44.169 10.582 -59.910 1.00 93.31 187 LYS A CA 1
ATOM 1546 C C . LYS A 1 187 ? 45.183 11.681 -60.249 1.00 93.31 187 LYS A C 1
ATOM 1548 O O . LYS A 1 187 ? 45.345 11.998 -61.427 1.00 93.31 187 LYS A O 1
ATOM 1553 N N . ARG A 1 188 ? 45.865 12.263 -59.254 1.00 92.25 188 ARG A N 1
ATOM 1554 C CA . ARG A 1 188 ? 46.963 13.222 -59.474 1.00 92.25 188 ARG A CA 1
ATOM 1555 C C . ARG A 1 188 ? 48.166 12.544 -60.126 1.00 92.25 188 ARG A C 1
ATOM 1557 O O . ARG A 1 188 ? 48.613 13.024 -61.163 1.00 92.25 188 ARG A O 1
ATOM 1564 N N . GLN A 1 189 ? 48.601 11.397 -59.605 1.00 91.88 189 GLN A N 1
ATOM 1565 C CA . GLN A 1 189 ? 49.703 10.616 -60.183 1.00 91.88 189 GLN A CA 1
ATOM 1566 C C . GLN A 1 189 ? 49.429 10.219 -61.642 1.00 91.88 189 GLN A C 1
ATOM 1568 O O . GLN A 1 189 ? 50.298 10.353 -62.500 1.00 91.88 189 GLN A O 1
ATOM 1573 N N . LEU A 1 190 ? 48.200 9.798 -61.962 1.00 90.75 190 LEU A N 1
ATOM 1574 C CA . LEU A 1 190 ? 47.804 9.491 -63.340 1.00 90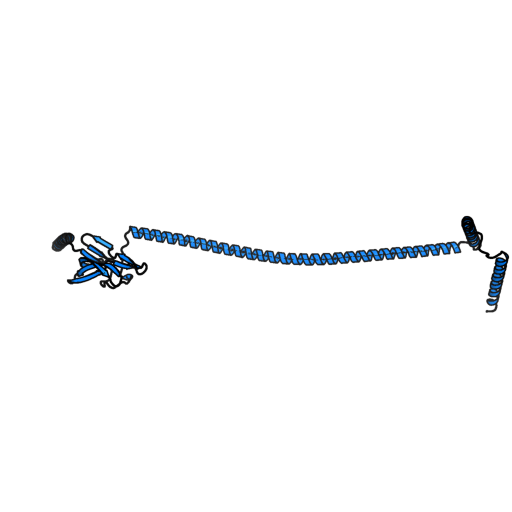.75 190 LEU A CA 1
ATOM 1575 C C . LEU A 1 190 ? 47.912 10.709 -64.267 1.00 90.75 190 LEU A C 1
ATOM 1577 O O . LEU A 1 190 ? 48.382 10.574 -65.395 1.00 90.75 190 LEU A O 1
ATOM 1581 N N . LYS A 1 191 ? 47.510 11.900 -63.805 1.00 91.12 191 LYS A N 1
ATOM 1582 C CA . LYS A 1 191 ? 47.665 13.138 -64.584 1.00 91.12 191 LYS A CA 1
ATOM 1583 C C . LYS A 1 191 ? 49.134 13.494 -64.807 1.00 91.12 191 LYS A C 1
ATOM 1585 O O . LYS A 1 191 ? 49.489 13.917 -65.902 1.00 91.12 191 LYS A O 1
ATOM 1590 N N . GLU A 1 192 ? 49.985 13.322 -63.798 1.00 90.69 192 GLU A N 1
ATOM 1591 C CA . GLU A 1 192 ? 51.428 13.557 -63.925 1.00 90.69 192 GLU A CA 1
ATOM 1592 C C . GLU A 1 192 ? 52.066 12.612 -64.948 1.00 90.69 192 GLU A C 1
ATOM 1594 O O . GLU A 1 192 ? 52.811 13.068 -65.817 1.00 90.69 192 GLU A O 1
ATOM 1599 N N . LEU A 1 193 ? 51.712 11.324 -64.910 1.00 90.31 193 LEU A N 1
ATOM 1600 C CA . LEU A 1 193 ? 52.154 10.339 -65.900 1.00 90.31 193 LEU A CA 1
ATOM 1601 C C . LEU A 1 193 ? 51.678 10.692 -67.313 1.00 90.31 193 LEU A C 1
ATOM 1603 O O . LEU A 1 193 ? 52.471 10.641 -68.248 1.00 90.31 193 LEU A O 1
ATOM 1607 N N . GLN A 1 194 ? 50.420 11.112 -67.479 1.00 86.81 194 GLN A N 1
ATOM 1608 C CA . GLN A 1 194 ? 49.908 11.576 -68.775 1.00 86.81 194 GLN A CA 1
ATOM 1609 C C . GLN A 1 194 ? 50.699 12.778 -69.305 1.00 86.81 194 GLN A C 1
ATOM 1611 O O . GLN A 1 194 ? 51.068 12.801 -70.475 1.00 86.81 194 GLN A O 1
ATOM 1616 N N . ILE A 1 195 ? 51.014 13.755 -68.448 1.00 89.38 195 ILE A N 1
ATOM 1617 C CA . ILE A 1 195 ? 51.847 14.906 -68.829 1.00 89.38 195 ILE A CA 1
ATOM 1618 C C . ILE A 1 195 ? 53.258 14.451 -69.222 1.00 89.38 195 ILE A C 1
ATOM 1620 O O . ILE A 1 195 ? 53.823 14.983 -70.177 1.00 89.38 195 ILE A O 1
ATOM 1624 N N . HIS A 1 196 ? 53.839 13.492 -68.498 1.00 88.88 196 HIS A N 1
ATOM 1625 C CA . HIS A 1 196 ? 55.155 12.944 -68.820 1.00 88.88 196 HIS A CA 1
ATOM 1626 C C . HIS A 1 196 ? 55.164 12.267 -70.192 1.00 88.88 196 HIS A C 1
ATOM 1628 O O . HIS A 1 196 ? 56.025 12.585 -71.006 1.00 88.88 196 HIS A O 1
ATOM 1634 N N . ILE A 1 197 ? 54.175 11.411 -70.467 1.00 88.94 197 ILE A N 1
ATOM 1635 C CA . ILE A 1 197 ? 54.014 10.731 -71.760 1.00 88.94 197 ILE A CA 1
ATOM 1636 C C . ILE A 1 197 ? 53.914 11.758 -72.887 1.00 88.94 197 ILE A C 1
ATOM 1638 O O . ILE A 1 197 ? 54.708 11.699 -73.817 1.00 88.94 197 ILE A O 1
ATOM 1642 N N . VAL A 1 198 ? 53.037 12.761 -72.765 1.00 89.44 198 VAL A N 1
ATOM 1643 C CA . VAL A 1 198 ? 52.892 13.815 -73.787 1.00 89.44 198 VAL A CA 1
ATOM 1644 C C . VAL A 1 198 ? 54.210 14.562 -74.011 1.00 89.44 198 VAL A C 1
ATOM 1646 O O . VAL A 1 198 ? 54.572 14.864 -75.142 1.00 89.44 198 VAL A O 1
ATOM 1649 N N . ARG A 1 199 ? 54.969 14.859 -72.949 1.00 88.75 199 ARG A N 1
ATOM 1650 C CA . ARG A 1 199 ? 56.283 15.511 -73.082 1.00 88.75 199 ARG A CA 1
ATOM 1651 C C . ARG A 1 199 ? 57.309 14.619 -73.775 1.00 88.75 199 ARG A C 1
ATOM 1653 O O . ARG A 1 199 ? 58.139 15.137 -74.518 1.00 88.75 199 ARG A O 1
ATOM 1660 N N . GLU A 1 200 ? 57.309 13.320 -73.499 1.00 88.38 200 GLU A N 1
ATOM 1661 C CA . GLU A 1 200 ? 58.195 12.368 -74.171 1.00 88.38 200 GLU A CA 1
ATOM 1662 C C . GLU A 1 200 ? 57.817 12.175 -75.636 1.00 88.38 200 GLU A C 1
ATOM 1664 O O . GLU A 1 200 ? 58.708 12.220 -76.481 1.00 88.38 200 GLU A O 1
ATOM 1669 N N . GLU A 1 201 ? 56.525 12.062 -75.946 1.00 83.50 201 GLU A N 1
ATOM 1670 C CA . GLU A 1 201 ? 56.006 12.055 -77.317 1.00 83.50 201 GLU A CA 1
ATOM 1671 C C . GLU A 1 201 ? 56.440 13.319 -78.066 1.00 83.50 201 GLU A C 1
ATOM 1673 O O . GLU A 1 201 ? 57.050 13.209 -79.125 1.00 83.50 201 GLU A O 1
ATOM 1678 N N . SER A 1 202 ? 56.274 14.511 -77.480 1.00 84.38 202 SER A N 1
ATOM 1679 C CA . SER A 1 202 ? 56.748 15.760 -78.092 1.00 84.38 202 SER A CA 1
ATOM 1680 C C . SER A 1 202 ? 58.260 15.768 -78.343 1.00 84.38 202 SER A C 1
ATOM 1682 O O . SER A 1 202 ? 58.709 16.238 -79.387 1.00 84.38 202 SER A O 1
ATOM 1684 N N . LYS A 1 203 ? 59.072 15.239 -77.415 1.00 87.56 203 LYS A N 1
ATOM 1685 C CA . LYS A 1 203 ? 60.530 15.120 -77.611 1.00 87.56 203 LYS A CA 1
ATOM 1686 C C . LYS A 1 203 ? 60.879 14.127 -78.717 1.00 87.56 203 LYS A C 1
ATOM 1688 O O . LYS A 1 203 ? 61.851 14.343 -79.440 1.00 87.56 203 LYS A O 1
ATOM 1693 N N . LEU A 1 204 ? 60.147 13.019 -78.818 1.00 84.75 204 LEU A N 1
ATOM 1694 C CA . LEU A 1 204 ? 60.319 12.046 -79.894 1.00 84.75 204 LEU A CA 1
ATOM 1695 C C . LEU A 1 204 ? 59.933 12.661 -81.239 1.00 84.75 204 LEU A C 1
ATOM 1697 O O . LEU A 1 204 ? 60.698 12.520 -82.186 1.00 84.75 204 LEU A O 1
ATOM 1701 N N . ASP A 1 205 ? 58.840 13.416 -81.305 1.00 83.12 205 ASP A N 1
ATOM 1702 C CA . ASP A 1 205 ? 58.424 14.154 -82.499 1.00 83.12 205 ASP A CA 1
ATOM 1703 C C . ASP A 1 205 ? 59.461 15.195 -82.927 1.00 83.12 205 ASP A C 1
ATOM 1705 O O . ASP A 1 205 ? 59.771 15.314 -84.112 1.00 83.12 205 ASP A O 1
ATOM 1709 N N . GLU A 1 206 ? 60.041 15.942 -81.984 1.00 82.94 206 GLU A N 1
ATOM 1710 C CA . GLU A 1 206 ? 61.140 16.867 -82.276 1.00 82.94 206 GLU A CA 1
ATOM 1711 C C . GLU A 1 206 ? 62.369 16.132 -82.819 1.00 82.94 206 GLU A C 1
ATOM 1713 O O . GLU A 1 206 ? 62.936 16.559 -83.824 1.00 82.94 206 GLU A O 1
ATOM 1718 N N . LYS A 1 207 ? 62.749 15.000 -82.212 1.00 81.31 207 LYS A N 1
ATOM 1719 C CA . LYS A 1 207 ? 63.847 14.152 -82.705 1.00 81.31 207 LYS A CA 1
ATOM 1720 C C . LYS A 1 207 ? 63.556 13.551 -84.079 1.00 81.31 207 LYS A C 1
ATOM 1722 O O . LYS A 1 207 ? 64.459 13.449 -84.901 1.00 81.31 207 LYS A O 1
ATOM 1727 N N . LEU A 1 208 ? 62.314 13.155 -84.346 1.00 80.38 208 LEU A N 1
ATOM 1728 C CA . LEU A 1 208 ? 61.892 12.660 -85.653 1.00 80.38 208 LEU A CA 1
ATOM 1729 C C . LEU A 1 208 ? 61.933 13.775 -86.695 1.00 80.38 208 LEU A C 1
ATOM 1731 O O . LEU A 1 208 ? 62.415 13.540 -87.797 1.00 80.38 208 LEU A O 1
ATOM 1735 N N . LYS A 1 209 ? 61.504 14.995 -86.354 1.00 81.50 209 LYS A N 1
ATOM 1736 C CA . LYS A 1 209 ? 61.616 16.161 -87.241 1.00 81.50 209 LYS A CA 1
ATOM 1737 C C . LYS A 1 209 ? 63.068 16.511 -87.543 1.00 81.50 209 LYS A C 1
ATOM 1739 O O . LYS A 1 209 ? 63.382 16.760 -88.702 1.00 81.50 209 LYS A O 1
ATOM 1744 N N . THR A 1 210 ? 63.955 16.515 -86.548 1.00 75.50 210 THR A N 1
ATOM 1745 C CA . THR A 1 210 ? 65.383 16.780 -86.787 1.00 75.50 210 THR A CA 1
ATOM 1746 C C . THR A 1 210 ? 66.041 15.660 -87.587 1.00 75.50 210 THR A C 1
ATOM 1748 O O . THR A 1 210 ? 66.791 15.951 -88.513 1.00 75.50 210 THR A O 1
ATOM 1751 N N . ALA A 1 211 ? 65.714 14.393 -87.319 1.00 71.81 211 ALA A N 1
ATOM 1752 C CA . ALA A 1 211 ? 66.183 13.259 -88.115 1.00 71.81 211 ALA A CA 1
ATOM 1753 C C . ALA A 1 211 ? 65.647 13.292 -89.557 1.00 71.81 211 ALA A C 1
ATOM 1755 O O . ALA A 1 211 ? 66.400 13.031 -90.489 1.00 71.81 211 ALA A O 1
ATOM 1756 N N . GLN A 1 212 ? 64.380 13.666 -89.767 1.00 73.31 212 GLN A N 1
ATOM 1757 C CA . GLN A 1 212 ? 63.819 13.893 -91.102 1.00 73.31 212 GLN A CA 1
ATOM 1758 C C . GLN A 1 212 ? 64.533 15.041 -91.814 1.00 73.31 212 GLN A C 1
ATOM 1760 O O . GLN A 1 212 ? 64.889 14.889 -92.974 1.00 73.31 212 GLN A O 1
ATOM 1765 N N . GLN A 1 213 ? 64.784 16.161 -91.130 1.00 70.75 213 GLN A N 1
ATOM 1766 C CA . GLN A 1 213 ? 65.537 17.287 -91.688 1.00 70.75 213 GLN A CA 1
ATOM 1767 C C . GLN A 1 213 ? 66.958 16.873 -92.092 1.00 70.75 213 GLN A C 1
ATOM 1769 O O . GLN A 1 213 ? 67.384 17.187 -93.201 1.00 70.75 213 GLN A O 1
ATOM 1774 N N . LEU A 1 214 ? 67.661 16.122 -91.242 1.00 67.19 214 LEU A N 1
ATOM 1775 C CA . LEU A 1 214 ? 68.990 15.579 -91.535 1.00 67.19 214 LEU A CA 1
ATOM 1776 C C . LEU A 1 214 ? 68.963 14.575 -92.695 1.00 67.19 214 LEU A C 1
ATOM 1778 O O . LEU A 1 214 ? 69.744 14.718 -93.626 1.00 67.19 214 LEU A O 1
ATOM 1782 N N . GLY A 1 215 ? 68.013 13.639 -92.723 1.00 64.94 215 GLY A N 1
ATOM 1783 C CA . GLY A 1 215 ? 67.851 12.707 -93.843 1.00 64.94 215 GLY A CA 1
ATOM 1784 C C . GLY A 1 215 ? 67.481 13.406 -95.158 1.00 64.94 215 GLY A C 1
ATOM 1785 O O . GLY A 1 215 ? 67.961 13.025 -96.222 1.00 64.94 215 GLY A O 1
ATOM 1786 N N . THR A 1 216 ? 66.685 14.481 -95.113 1.00 60.22 216 THR A N 1
ATOM 1787 C CA . THR A 1 216 ? 66.433 15.323 -96.297 1.00 60.22 216 THR A CA 1
ATOM 1788 C C . THR A 1 216 ? 67.645 16.148 -96.724 1.00 60.22 216 THR A C 1
ATOM 1790 O O . THR A 1 216 ? 67.705 16.543 -97.884 1.00 60.22 216 THR A O 1
ATOM 1793 N N . LEU A 1 217 ? 68.589 16.423 -95.819 1.00 56.84 217 LEU A N 1
ATOM 1794 C CA . LEU A 1 217 ? 69.862 17.071 -96.140 1.00 56.84 217 LEU A CA 1
ATOM 1795 C C . LEU A 1 217 ? 70.855 16.067 -96.742 1.00 56.84 217 LEU A C 1
ATOM 1797 O O . LEU A 1 217 ? 71.513 16.409 -97.713 1.00 56.84 217 LEU A O 1
ATOM 1801 N N . GLU A 1 218 ? 70.915 14.830 -96.241 1.00 56.12 218 GLU A N 1
ATOM 1802 C CA . GLU A 1 218 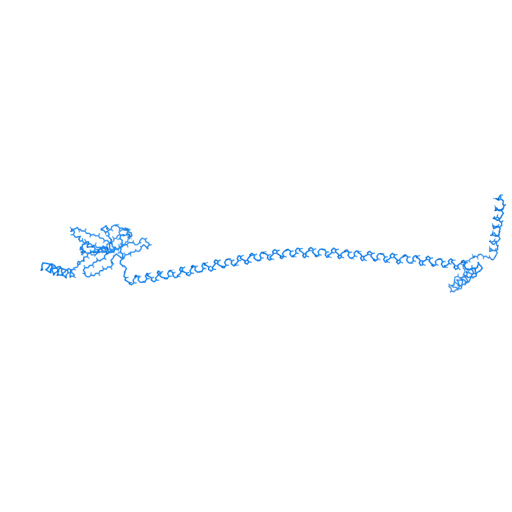? 71.756 13.760 -96.806 1.00 56.12 218 GLU A CA 1
ATOM 1803 C C . GLU A 1 218 ? 71.246 13.247 -98.165 1.00 56.12 218 GLU A C 1
ATOM 1805 O O . GLU A 1 218 ? 72.036 12.836 -99.008 1.00 56.12 218 GLU A O 1
ATOM 1810 N N . GLY A 1 219 ? 69.931 13.298 -98.412 1.00 53.94 219 GLY A N 1
ATOM 1811 C CA . GLY A 1 219 ? 69.324 12.928 -99.696 1.00 53.94 219 GLY A CA 1
ATOM 1812 C C . GLY A 1 219 ? 69.357 14.020 -100.776 1.00 53.94 219 GLY A C 1
ATOM 1813 O O . GLY A 1 219 ? 68.905 13.768 -101.893 1.00 53.94 219 GLY A O 1
ATOM 1814 N N . LYS A 1 220 ? 69.846 15.227 -100.462 1.00 53.38 220 LYS A N 1
ATOM 1815 C CA . LYS A 1 220 ? 69.997 16.335 -101.416 1.00 53.38 220 LYS A CA 1
ATOM 1816 C C . LYS A 1 220 ? 71.467 16.493 -101.779 1.00 53.38 220 LYS A C 1
ATOM 1818 O O . LYS A 1 220 ? 72.314 16.642 -100.905 1.00 53.38 220 LYS A O 1
ATOM 1823 N N . ASP A 1 221 ? 71.760 16.496 -103.075 1.00 52.88 221 ASP A N 1
ATOM 1824 C CA . ASP A 1 221 ? 73.114 16.730 -103.563 1.00 52.88 221 ASP A CA 1
ATOM 1825 C C . ASP A 1 221 ? 73.564 18.152 -103.180 1.00 52.88 221 ASP A C 1
ATOM 1827 O O . ASP A 1 221 ? 72.754 19.085 -103.130 1.00 52.88 221 ASP A O 1
ATOM 1831 N N . SER A 1 222 ? 74.852 18.341 -102.893 1.00 56.09 222 SER A N 1
ATOM 1832 C CA . SER A 1 222 ? 75.378 19.581 -102.280 1.00 56.09 222 SER A CA 1
ATOM 1833 C C . SER A 1 222 ? 75.042 20.841 -103.099 1.00 56.09 222 SER A C 1
ATOM 1835 O O . SER A 1 222 ? 74.931 21.946 -102.563 1.00 56.09 222 SER A O 1
ATOM 1837 N N . ALA A 1 223 ? 74.830 20.668 -104.406 1.00 54.75 223 ALA A N 1
ATOM 1838 C CA . ALA A 1 223 ? 74.410 21.707 -105.337 1.00 54.75 223 ALA A CA 1
ATOM 1839 C C . ALA A 1 223 ? 72.957 22.186 -105.125 1.00 54.75 223 ALA A C 1
ATOM 1841 O O . ALA A 1 223 ? 72.689 23.383 -105.255 1.00 54.75 223 ALA A O 1
ATOM 1842 N N . ASP A 1 224 ? 72.028 21.306 -104.741 1.00 55.59 224 ASP A N 1
ATOM 1843 C CA . ASP A 1 224 ? 70.612 21.656 -104.560 1.00 55.59 224 ASP A CA 1
ATOM 1844 C C . ASP A 1 224 ? 70.381 22.476 -103.285 1.00 55.59 224 ASP A C 1
ATOM 1846 O O . ASP A 1 224 ? 69.579 23.414 -103.277 1.00 55.59 224 ASP A O 1
ATOM 1850 N N . ILE A 1 225 ? 71.150 22.202 -102.227 1.00 57.56 225 ILE A N 1
ATOM 1851 C CA . ILE A 1 225 ? 71.101 22.947 -100.959 1.00 57.56 225 ILE A CA 1
ATOM 1852 C C . ILE A 1 225 ? 71.534 24.409 -101.169 1.00 57.56 225 ILE A C 1
ATOM 1854 O O . ILE A 1 225 ? 70.910 25.332 -100.640 1.00 57.56 225 ILE A O 1
ATOM 1858 N N . ILE A 1 226 ? 72.556 24.643 -101.999 1.00 58.28 226 ILE A N 1
ATOM 1859 C CA . ILE A 1 226 ? 73.054 25.989 -102.327 1.00 58.28 226 ILE A CA 1
ATOM 1860 C C . ILE A 1 226 ? 72.027 26.767 -103.164 1.00 58.28 226 ILE A C 1
ATOM 1862 O O . ILE A 1 226 ? 71.819 27.963 -102.936 1.00 58.28 226 ILE A O 1
ATOM 1866 N N . ILE A 1 227 ? 71.341 26.103 -104.099 1.00 60.09 227 ILE A N 1
ATOM 1867 C CA . ILE A 1 227 ? 70.304 26.725 -104.937 1.00 60.09 227 ILE A CA 1
ATOM 1868 C C . ILE A 1 227 ? 69.079 27.113 -104.096 1.00 60.09 227 ILE A C 1
ATOM 1870 O O . ILE A 1 227 ? 68.527 28.203 -104.271 1.00 60.09 227 ILE A O 1
ATOM 1874 N N . GLU A 1 228 ? 68.657 26.261 -103.163 1.00 60.41 228 GLU A N 1
ATOM 1875 C CA . GLU A 1 228 ? 67.502 26.522 -102.298 1.00 60.41 228 GLU A CA 1
ATOM 1876 C C . GLU A 1 228 ? 67.796 27.615 -101.253 1.00 60.41 228 GLU A C 1
ATOM 1878 O O . GLU A 1 228 ? 66.959 28.495 -101.026 1.00 60.41 228 GLU A O 1
ATOM 1883 N N . ALA A 1 229 ? 69.010 27.635 -100.689 1.00 61.81 229 ALA A N 1
ATOM 1884 C CA . ALA A 1 229 ? 69.480 28.720 -99.825 1.00 61.81 229 ALA A CA 1
ATOM 1885 C C . ALA A 1 229 ? 69.557 30.054 -100.586 1.00 61.81 229 ALA A C 1
ATOM 1887 O O . ALA A 1 229 ? 69.089 31.075 -100.082 1.00 61.81 229 ALA A O 1
ATOM 1888 N N . SER A 1 230 ? 70.043 30.036 -101.832 1.00 59.16 230 SER A N 1
ATOM 1889 C CA . SER A 1 230 ? 70.091 31.218 -102.703 1.00 59.16 230 SER A CA 1
ATOM 1890 C C . SER A 1 230 ? 68.690 31.739 -103.045 1.00 59.16 230 SER A C 1
ATOM 1892 O O . SER A 1 230 ? 68.460 32.947 -103.030 1.00 59.16 230 SER A O 1
ATOM 1894 N N . LYS A 1 231 ? 67.715 30.851 -103.293 1.00 66.25 231 LYS A N 1
ATOM 1895 C CA . LYS A 1 231 ? 66.308 31.238 -103.513 1.00 66.25 231 LYS A CA 1
ATOM 1896 C C . LYS A 1 231 ? 65.678 31.871 -102.273 1.00 66.25 231 LYS A C 1
ATOM 1898 O O . LYS A 1 231 ? 65.071 32.931 -102.400 1.00 66.25 231 LYS A O 1
ATOM 1903 N N . LYS A 1 232 ? 65.886 31.295 -101.082 1.00 69.12 232 LYS A N 1
ATOM 1904 C CA . LYS A 1 232 ? 65.426 31.895 -99.816 1.00 69.12 232 LYS A CA 1
ATOM 1905 C C . LYS A 1 232 ? 66.094 33.238 -99.533 1.00 69.12 232 LYS A C 1
ATOM 1907 O O . LYS A 1 232 ? 65.439 34.151 -99.042 1.00 69.12 232 LYS A O 1
ATOM 1912 N N . GLN A 1 233 ? 67.367 33.396 -99.889 1.00 62.38 233 GLN A N 1
ATOM 1913 C CA . GLN A 1 233 ? 68.073 34.669 -99.762 1.00 62.38 233 GLN A CA 1
ATOM 1914 C C . GLN A 1 233 ? 67.505 35.728 -100.720 1.00 62.38 233 GLN A C 1
ATOM 1916 O O . GLN A 1 233 ? 67.368 36.884 -100.333 1.00 62.38 233 GLN A O 1
ATOM 1921 N N . ILE A 1 234 ? 67.113 35.339 -101.941 1.00 63.81 234 ILE A N 1
ATOM 1922 C CA . ILE A 1 234 ? 66.438 36.210 -102.921 1.00 63.81 234 ILE A CA 1
ATOM 1923 C C . ILE A 1 234 ? 65.018 36.588 -102.467 1.00 63.81 234 ILE A C 1
ATOM 1925 O O . ILE A 1 234 ? 64.603 37.732 -102.656 1.00 63.81 234 ILE A O 1
ATOM 1929 N N . GLU A 1 235 ? 64.270 35.667 -101.858 1.00 66.62 235 GLU A N 1
ATOM 1930 C CA . GLU A 1 235 ? 62.942 35.947 -101.294 1.00 66.62 235 GLU A CA 1
ATOM 1931 C C . GLU A 1 235 ? 63.021 36.868 -100.074 1.00 66.62 235 GLU A C 1
ATOM 1933 O O . GLU A 1 235 ? 62.310 37.872 -100.037 1.00 66.62 235 GLU A O 1
ATOM 1938 N N . ALA A 1 236 ? 63.963 36.627 -99.158 1.00 62.00 236 ALA A N 1
ATOM 1939 C CA . ALA A 1 236 ? 64.261 37.545 -98.061 1.00 62.00 236 ALA A CA 1
ATOM 1940 C C . ALA A 1 236 ? 64.693 38.932 -98.580 1.00 62.00 236 ALA A C 1
ATOM 1942 O O . ALA A 1 236 ? 64.294 39.950 -98.020 1.00 62.00 236 ALA A O 1
ATOM 1943 N N . ARG A 1 237 ? 65.433 38.994 -99.701 1.00 58.50 237 ARG A N 1
ATOM 1944 C CA . ARG A 1 237 ? 65.774 40.245 -100.409 1.00 58.50 237 ARG A CA 1
ATOM 1945 C C . ARG A 1 237 ? 64.533 40.987 -100.906 1.00 58.50 237 ARG A C 1
ATOM 1947 O O . ARG A 1 237 ? 64.428 42.189 -100.708 1.00 58.50 237 ARG A O 1
ATOM 1954 N N . ARG A 1 238 ? 63.571 40.277 -101.509 1.00 65.25 238 ARG A N 1
ATOM 1955 C CA . ARG A 1 238 ? 62.300 40.861 -101.980 1.00 65.25 238 ARG A CA 1
ATOM 1956 C C . ARG A 1 238 ? 61.415 41.349 -100.837 1.00 65.25 238 ARG A C 1
ATOM 1958 O O . ARG A 1 238 ? 60.704 42.336 -101.009 1.00 65.25 238 ARG A O 1
ATOM 1965 N N . GLU A 1 239 ? 61.423 40.663 -99.700 1.00 64.06 239 GLU A N 1
ATOM 1966 C CA . GLU A 1 239 ? 60.682 41.097 -98.512 1.00 64.06 239 GLU A CA 1
ATOM 1967 C C . GLU A 1 239 ? 61.346 42.297 -97.822 1.00 64.06 239 GLU A C 1
ATOM 1969 O O . GLU A 1 239 ? 60.644 43.229 -97.433 1.00 64.06 239 GLU A O 1
ATOM 1974 N N . LEU A 1 240 ? 62.681 42.347 -97.761 1.00 57.97 240 LEU A N 1
ATOM 1975 C CA . LEU A 1 240 ? 63.429 43.499 -97.240 1.00 57.97 240 LEU A CA 1
ATOM 1976 C C . LEU A 1 240 ? 63.347 44.736 -98.154 1.00 57.97 240 LEU A C 1
ATOM 1978 O O . LEU A 1 240 ? 63.216 45.853 -97.649 1.00 57.97 240 LEU A O 1
ATOM 1982 N N . ASP A 1 241 ? 63.328 44.555 -99.480 1.00 56.12 241 ASP A N 1
ATOM 1983 C CA . ASP A 1 241 ? 63.096 45.639 -100.449 1.00 56.12 241 ASP A CA 1
ATOM 1984 C C . ASP A 1 241 ? 61.668 46.200 -100.353 1.00 56.12 241 ASP A C 1
ATOM 1986 O O . ASP A 1 241 ? 61.467 47.411 -100.454 1.00 56.12 241 ASP A O 1
ATOM 1990 N N . LYS A 1 242 ? 60.666 45.351 -100.077 1.00 62.69 242 LYS A N 1
ATOM 1991 C CA . LYS A 1 242 ? 59.288 45.798 -99.791 1.00 62.69 242 LYS A CA 1
ATOM 1992 C C . LYS A 1 242 ? 59.177 46.618 -98.501 1.00 62.69 242 LYS A C 1
ATOM 1994 O O . LYS A 1 242 ? 58.255 47.420 -98.385 1.00 62.69 242 LYS A O 1
ATOM 1999 N N . LEU A 1 243 ? 60.094 46.426 -97.552 1.00 55.00 243 LEU A N 1
ATOM 2000 C CA . LEU A 1 243 ? 60.142 47.138 -96.270 1.00 55.00 243 LEU A CA 1
ATOM 2001 C C . LEU A 1 243 ?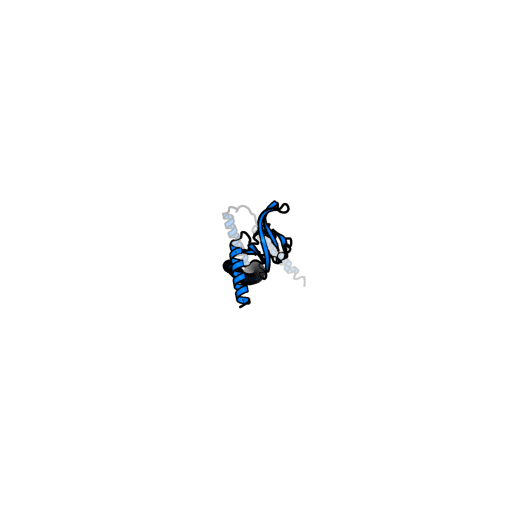 61.003 48.416 -96.310 1.00 55.00 243 LEU A C 1
ATOM 2003 O O . LEU A 1 243 ? 61.140 49.085 -95.289 1.00 55.00 243 LEU A O 1
ATOM 2007 N N . GLY A 1 244 ? 61.563 48.790 -97.470 1.00 54.44 244 GLY A N 1
ATOM 2008 C CA . GLY A 1 244 ? 62.291 50.054 -97.649 1.00 54.44 244 GLY A CA 1
ATOM 2009 C C . GLY A 1 244 ? 63.662 50.119 -96.961 1.00 54.44 244 GLY A C 1
ATOM 2010 O O . GLY A 1 244 ? 64.208 51.206 -96.789 1.00 54.44 244 GLY A O 1
ATOM 2011 N N . LEU A 1 245 ? 64.237 48.972 -96.583 1.00 53.97 245 LEU A N 1
ATOM 2012 C CA . LEU A 1 245 ? 65.516 48.852 -95.863 1.00 53.97 245 LEU A CA 1
ATOM 2013 C C . LEU A 1 245 ? 66.699 48.461 -96.775 1.00 53.97 245 LEU A C 1
ATOM 2015 O O . LEU A 1 245 ? 67.724 47.985 -96.297 1.00 53.97 245 LEU A O 1
ATOM 2019 N N . GLY A 1 246 ? 66.598 48.685 -98.089 1.00 51.00 246 GLY A N 1
ATOM 2020 C CA . GLY A 1 246 ? 67.615 48.289 -99.081 1.00 51.00 246 GLY A CA 1
ATOM 2021 C C . GLY A 1 246 ? 68.913 49.116 -99.099 1.00 51.00 246 GLY A C 1
ATOM 2022 O O . GLY A 1 246 ? 69.712 48.973 -100.019 1.00 51.00 246 GLY A O 1
ATOM 2023 N N . GLY A 1 247 ? 69.134 50.009 -98.127 1.00 42.94 247 GLY A N 1
ATOM 2024 C CA . GLY A 1 247 ? 70.222 50.997 -98.165 1.00 42.94 247 GLY A CA 1
ATOM 2025 C C . GLY A 1 247 ? 71.458 50.698 -97.314 1.00 42.94 247 GLY A C 1
ATOM 2026 O O . GLY A 1 247 ? 72.455 51.404 -97.435 1.00 42.94 247 GLY A O 1
ATOM 2027 N N . LEU A 1 248 ? 71.433 49.693 -96.440 1.00 46.81 248 LEU A N 1
ATOM 2028 C CA . LEU A 1 248 ? 72.531 49.441 -95.507 1.00 46.81 248 LEU A CA 1
ATOM 2029 C C . LEU A 1 248 ? 72.767 47.946 -95.404 1.00 46.81 248 LEU A C 1
ATOM 2031 O O . LEU A 1 248 ? 72.019 47.256 -94.723 1.00 46.81 248 LEU A O 1
ATOM 2035 N N . THR A 1 249 ? 73.790 47.458 -96.103 1.00 46.28 249 THR A N 1
ATOM 2036 C CA . THR A 1 249 ? 74.749 46.454 -95.613 1.00 46.28 249 THR A CA 1
ATOM 2037 C C . THR A 1 249 ? 75.707 46.078 -96.748 1.00 46.28 249 THR A C 1
ATOM 2039 O O . THR A 1 249 ? 75.347 45.409 -97.713 1.00 46.28 249 THR A O 1
ATOM 2042 N N . ALA A 1 250 ? 76.942 46.569 -96.650 1.00 51.00 250 ALA A N 1
ATOM 2043 C CA . ALA A 1 250 ? 78.046 46.152 -97.501 1.00 51.00 250 ALA A CA 1
ATOM 2044 C C . ALA A 1 250 ? 78.467 44.738 -97.089 1.00 51.00 250 ALA A C 1
ATOM 2046 O O . ALA A 1 250 ? 79.035 44.577 -96.013 1.00 51.00 250 ALA A O 1
ATOM 2047 N N . TYR A 1 251 ? 78.192 43.732 -97.923 1.00 51.72 251 TYR A N 1
ATOM 2048 C CA . TYR A 1 251 ? 78.727 42.386 -97.727 1.00 51.72 251 TYR A CA 1
ATOM 2049 C C . TYR A 1 251 ? 79.129 41.727 -99.049 1.00 51.72 251 TYR A C 1
ATOM 2051 O O . TYR A 1 251 ? 78.356 41.724 -100.006 1.00 51.72 251 TYR A O 1
ATOM 2059 N N . ALA A 1 252 ? 80.363 41.206 -99.015 1.00 49.00 252 ALA A N 1
ATOM 2060 C CA . ALA A 1 252 ? 81.102 40.373 -99.964 1.00 49.00 252 ALA A CA 1
ATOM 2061 C C . ALA A 1 252 ? 80.812 40.627 -101.449 1.00 49.00 252 ALA A C 1
ATOM 2063 O O . ALA A 1 252 ? 79.850 40.117 -102.029 1.00 49.00 252 ALA A O 1
ATOM 2064 N N . THR A 1 253 ? 81.705 41.378 -102.090 1.00 59.41 253 THR A N 1
ATOM 2065 C CA . THR A 1 253 ? 81.754 41.427 -103.551 1.00 59.41 253 THR A CA 1
ATOM 2066 C C . THR A 1 253 ? 82.172 40.066 -104.110 1.00 59.41 253 THR A C 1
ATOM 2068 O O . THR A 1 253 ? 82.716 39.213 -103.411 1.00 59.41 253 THR A O 1
ATOM 2071 N N . LYS A 1 254 ? 81.906 39.838 -105.397 1.00 55.38 254 LYS A N 1
ATOM 2072 C CA . LYS A 1 254 ? 82.249 38.591 -106.097 1.00 55.38 254 LYS A CA 1
ATOM 2073 C C . LYS A 1 254 ? 83.746 38.237 -105.974 1.00 55.38 254 LYS A C 1
ATOM 2075 O O . LYS A 1 254 ? 84.077 37.058 -105.934 1.00 55.38 254 LYS A O 1
ATOM 2080 N N . GLU A 1 255 ? 84.605 39.248 -105.827 1.00 57.62 255 GLU A N 1
ATOM 2081 C CA . GLU A 1 255 ? 86.046 39.105 -105.570 1.00 57.62 255 GLU A CA 1
ATOM 2082 C C . GLU A 1 255 ? 86.355 38.560 -104.163 1.00 57.62 255 GLU A C 1
ATOM 2084 O O . GLU A 1 255 ? 87.270 37.753 -104.005 1.00 57.62 255 GLU A O 1
ATOM 2089 N N . ASP A 1 256 ? 85.564 38.921 -103.145 1.00 54.66 256 ASP A N 1
ATOM 2090 C CA . ASP A 1 256 ? 85.737 38.415 -101.774 1.00 54.66 256 ASP A CA 1
ATOM 2091 C C . ASP A 1 256 ? 85.381 36.922 -101.677 1.00 54.66 256 ASP A C 1
ATOM 2093 O O . ASP A 1 256 ? 86.023 36.168 -100.948 1.00 54.66 256 ASP A O 1
ATOM 2097 N N . LEU A 1 257 ? 84.391 36.473 -102.458 1.00 57.28 257 LEU A N 1
ATOM 2098 C CA . LEU A 1 257 ? 84.010 35.060 -102.565 1.00 57.28 257 LEU A CA 1
ATOM 2099 C C . LEU A 1 257 ? 85.015 34.232 -103.383 1.00 57.28 257 LEU A C 1
ATOM 2101 O O . LEU A 1 257 ? 85.215 33.055 -103.080 1.00 57.28 257 LEU A O 1
ATOM 2105 N N . GLU A 1 258 ? 85.663 34.820 -104.394 1.00 59.22 258 GLU A N 1
ATOM 2106 C CA . GLU A 1 258 ? 86.740 34.157 -105.143 1.00 59.22 258 GLU A CA 1
ATOM 2107 C C . GLU A 1 258 ? 88.000 33.977 -104.285 1.00 59.22 258 GLU A C 1
ATOM 2109 O O . GLU A 1 258 ? 88.561 32.880 -104.277 1.00 59.22 258 GLU A O 1
ATOM 2114 N N . ARG A 1 259 ? 88.371 34.973 -103.465 1.00 64.12 259 ARG A N 1
ATOM 2115 C CA . ARG A 1 259 ? 89.461 34.834 -102.480 1.00 64.12 259 ARG A CA 1
ATOM 2116 C C . ARG A 1 259 ? 89.193 33.746 -101.447 1.00 64.12 259 ARG A C 1
ATOM 2118 O O . ARG A 1 259 ? 90.062 32.920 -101.193 1.00 64.12 259 ARG A O 1
ATOM 2125 N N . LEU A 1 260 ? 87.979 33.694 -100.900 1.00 59.81 260 LEU A N 1
ATOM 2126 C CA . LEU A 1 260 ? 87.596 32.664 -99.928 1.00 59.81 260 LEU A CA 1
ATOM 2127 C C . LEU A 1 260 ? 87.605 31.259 -100.551 1.00 59.81 260 LEU A C 1
ATOM 2129 O O . LEU A 1 260 ? 87.987 30.288 -99.901 1.00 59.81 260 LEU A O 1
ATOM 2133 N N . LYS A 1 261 ? 87.243 31.139 -101.835 1.00 66.00 261 LYS A N 1
ATOM 2134 C CA . LYS A 1 261 ? 87.353 29.882 -102.586 1.00 66.00 261 LYS A CA 1
ATOM 2135 C C . LYS A 1 261 ? 88.815 29.466 -102.790 1.00 66.00 261 LYS A C 1
ATOM 2137 O O . LYS A 1 261 ? 89.119 28.287 -102.634 1.00 66.00 261 LYS A O 1
ATOM 2142 N N . GLU A 1 262 ? 89.716 30.394 -103.110 1.00 65.62 262 GLU A N 1
ATOM 2143 C CA . GLU A 1 262 ? 91.156 30.112 -103.218 1.00 65.62 262 GLU A CA 1
ATOM 2144 C C . GLU A 1 262 ? 91.785 29.737 -101.864 1.00 65.62 262 GLU A C 1
ATOM 2146 O O . GLU A 1 262 ? 92.580 28.795 -101.792 1.00 65.62 262 GLU A O 1
ATOM 2151 N N . GLU A 1 263 ? 91.381 30.388 -100.770 1.00 66.50 263 GLU A N 1
ATOM 2152 C CA . GLU A 1 263 ? 91.819 30.042 -99.410 1.00 66.50 263 GLU A CA 1
ATOM 2153 C C . GLU A 1 263 ? 91.331 28.647 -98.986 1.00 66.50 263 GLU A C 1
ATOM 2155 O O . GLU A 1 263 ? 92.109 27.850 -98.468 1.00 66.50 263 GLU A O 1
ATOM 2160 N N . ILE A 1 264 ? 90.081 28.286 -99.290 1.00 65.38 264 ILE A N 1
ATOM 2161 C CA . ILE A 1 264 ? 89.546 26.946 -98.999 1.00 65.38 264 ILE A CA 1
ATOM 2162 C C . ILE A 1 264 ? 90.243 25.870 -99.850 1.00 65.38 264 ILE A C 1
ATOM 2164 O O . ILE A 1 264 ? 90.593 24.808 -99.336 1.00 65.38 264 ILE A O 1
ATOM 2168 N N . VAL A 1 265 ? 90.494 26.135 -101.138 1.00 70.25 265 VAL A N 1
ATOM 2169 C CA . VAL A 1 265 ? 91.202 25.195 -102.028 1.00 70.25 265 VAL A CA 1
ATOM 2170 C C . VAL A 1 265 ? 92.667 25.020 -101.615 1.00 70.25 265 VAL A C 1
ATOM 2172 O O . VAL A 1 265 ? 93.193 23.909 -101.694 1.00 70.25 265 VAL A O 1
ATOM 2175 N N . SER A 1 266 ? 93.335 26.079 -101.152 1.00 66.25 266 SER A N 1
ATOM 2176 C CA . SER A 1 266 ? 94.712 25.980 -100.650 1.00 66.25 266 SER A CA 1
ATOM 2177 C C . SER A 1 266 ? 94.792 25.244 -99.307 1.00 66.25 266 SER A C 1
ATOM 2179 O O . SER A 1 266 ? 95.668 24.396 -99.146 1.00 66.25 266 SER A O 1
ATOM 2181 N N . ALA A 1 267 ? 93.838 25.459 -98.395 1.00 66.19 267 ALA A N 1
ATOM 2182 C CA . ALA A 1 267 ? 93.744 24.715 -97.137 1.00 66.19 267 ALA A CA 1
ATOM 2183 C C . ALA A 1 267 ? 93.454 23.213 -97.345 1.00 66.19 267 ALA A C 1
ATOM 2185 O O . ALA A 1 267 ? 93.995 22.377 -96.623 1.00 66.19 267 ALA A O 1
ATOM 2186 N N . LEU A 1 268 ? 92.652 22.855 -98.355 1.00 62.59 268 LEU A N 1
ATOM 2187 C CA . LEU A 1 268 ? 92.383 21.455 -98.713 1.00 62.59 268 LEU A CA 1
ATOM 2188 C C . LEU A 1 268 ? 93.603 20.767 -99.349 1.00 62.59 268 LEU A C 1
ATOM 2190 O O . LEU A 1 268 ? 93.921 19.643 -98.975 1.00 62.59 268 LEU A O 1
ATOM 2194 N N . LYS A 1 269 ? 94.352 21.458 -100.222 1.00 63.88 269 LYS A N 1
ATOM 2195 C CA . LYS A 1 269 ? 95.610 20.929 -100.791 1.00 63.88 269 LYS A CA 1
ATOM 2196 C C . LYS A 1 269 ? 96.756 20.827 -99.780 1.00 63.88 269 LYS A C 1
ATOM 2198 O O . LYS A 1 269 ? 97.656 20.016 -99.974 1.00 63.88 269 LYS A O 1
ATOM 2203 N N . GLY A 1 270 ? 96.756 21.660 -98.737 1.00 60.25 270 GLY A N 1
ATOM 2204 C CA . GLY A 1 270 ? 97.710 21.559 -97.629 1.00 60.25 270 GLY A CA 1
ATOM 2205 C C . GLY A 1 270 ? 97.476 20.314 -96.771 1.00 60.25 270 GLY A C 1
ATOM 2206 O O . GLY A 1 270 ? 98.433 19.648 -96.395 1.00 60.25 270 GLY A O 1
ATOM 2207 N N . ARG A 1 271 ? 96.206 19.951 -96.544 1.00 58.00 271 ARG A N 1
ATOM 2208 C CA . ARG A 1 271 ? 95.820 18.765 -95.764 1.00 58.00 271 ARG A CA 1
ATOM 2209 C C . ARG A 1 271 ? 96.101 17.435 -96.468 1.00 58.00 271 ARG A C 1
ATOM 2211 O O . ARG A 1 271 ? 96.545 16.510 -95.806 1.00 58.00 271 ARG A O 1
ATOM 2218 N N . GLU A 1 272 ? 95.930 17.354 -97.789 1.00 55.06 272 GLU A N 1
ATOM 2219 C CA . GLU A 1 272 ? 96.253 16.132 -98.555 1.00 55.06 272 GLU A CA 1
ATOM 2220 C C . GLU A 1 272 ? 97.763 15.816 -98.594 1.00 55.06 272 GLU A C 1
ATOM 2222 O O . GLU A 1 272 ? 98.133 14.664 -98.784 1.00 55.06 272 GLU A O 1
ATOM 2227 N N . LYS A 1 273 ? 98.651 16.799 -98.370 1.00 55.00 273 LYS A N 1
ATOM 2228 C CA . LYS A 1 273 ? 100.108 16.566 -98.288 1.00 55.00 273 LYS A CA 1
ATOM 2229 C C . LYS A 1 273 ? 100.614 16.200 -96.891 1.00 55.00 273 LYS A C 1
ATOM 2231 O O . LYS A 1 273 ? 101.656 15.566 -96.791 1.00 55.00 273 LYS A O 1
ATOM 2236 N N . GLU A 1 274 ? 99.899 16.567 -95.828 1.00 54.97 274 GLU A N 1
ATOM 2237 C CA . GLU A 1 274 ? 100.261 16.178 -94.454 1.00 54.97 274 GLU A CA 1
ATOM 2238 C C . GLU A 1 274 ? 99.829 14.733 -94.114 1.00 54.97 274 GLU A C 1
ATOM 2240 O O . GLU A 1 274 ? 100.416 14.119 -93.223 1.00 54.97 274 GLU A O 1
ATOM 2245 N N . GLU A 1 275 ? 98.879 14.149 -94.859 1.00 54.44 275 GLU A N 1
ATOM 2246 C CA . GLU A 1 275 ? 98.470 12.736 -94.727 1.00 54.44 275 GLU A CA 1
ATOM 2247 C C . GLU A 1 275 ? 99.290 11.750 -95.599 1.00 54.44 275 GLU A C 1
ATOM 2249 O O . GLU A 1 275 ? 99.266 10.557 -95.316 1.00 54.44 275 GLU A O 1
ATOM 2254 N N . GLU A 1 276 ? 100.082 12.205 -96.586 1.00 52.06 276 GLU A N 1
ATOM 2255 C CA . GLU A 1 276 ? 101.007 11.349 -97.376 1.00 52.06 276 GLU A CA 1
ATOM 2256 C C . GLU A 1 276 ? 102.462 11.313 -96.838 1.00 52.06 276 GLU A C 1
ATOM 2258 O O . GLU A 1 276 ? 103.237 10.448 -97.237 1.00 52.06 276 GLU A O 1
ATOM 2263 N N . GLU A 1 277 ? 102.855 12.201 -95.911 1.00 53.09 277 GLU A N 1
ATOM 2264 C CA . GLU A 1 277 ? 104.185 12.198 -95.249 1.00 53.09 277 GLU A CA 1
ATOM 2265 C C . GLU A 1 277 ? 104.160 11.625 -93.811 1.00 53.09 277 GLU A C 1
ATOM 2267 O O . GLU A 1 277 ? 105.136 11.749 -93.067 1.00 53.09 277 GLU A O 1
ATOM 2272 N N . SER A 1 278 ? 103.056 10.983 -93.408 1.00 52.34 278 SER A N 1
ATOM 2273 C CA . SER A 1 278 ? 102.895 10.348 -92.089 1.00 52.34 278 SER A CA 1
ATOM 2274 C C . SER A 1 278 ? 102.540 8.844 -92.123 1.00 52.34 278 SER A C 1
ATOM 2276 O O . SER A 1 278 ? 101.993 8.327 -91.145 1.00 52.34 278 SER A O 1
ATOM 2278 N N . GLU A 1 279 ? 102.935 8.134 -93.195 1.00 43.88 279 GLU A N 1
ATOM 2279 C CA . GLU A 1 279 ? 103.169 6.668 -93.212 1.00 43.88 279 GLU A CA 1
ATOM 2280 C C . GLU A 1 279 ? 104.655 6.311 -93.025 1.00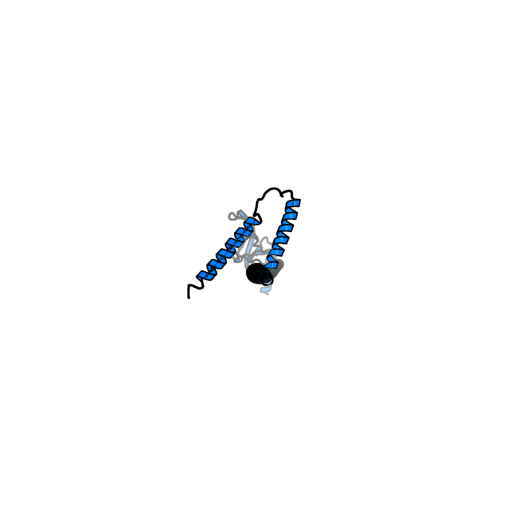 43.88 279 GLU A C 1
ATOM 2282 O O . GLU A 1 279 ? 105.516 6.898 -93.722 1.00 43.88 279 GLU A O 1
#

Secondary structure (DSSP, 8-state):
-HHHHHHHHHHHHHHHHTTSS-EEEEETGGGEEEEEEEEEEEEEETTTTEEEEEEEEEETTS-EEEEESEEE-TTT-SEEE-EEEE-SSEEEESB-SS-TT---GGGB-PPPPHHHHHHHHHHHHHHHHHHHHHHHHHHHHHHHHHHHHHHHHHHHHHHHHHHHHHHHHHHHHHHHHHHHHHHHHHHHHHHHHHHHHHHHHHHHHHHHHHHHHHHHHHTS-HHHHHHHHHHHHHHHHHHHHHTT-TT------HHHHHHHHHHHHHHHHHHHHHTTS--